Protein AF-A0A9P7CMC9-F1 (afdb_monomer)

Foldseek 3Di:
DDDDDDDDDDDDPPPPPVVVVVVPPDPPPLNVLLVVLVVLVVCCCPQVVPPPVPWDWDDLDRSKIKTKDDDDPDPPVPQPVVNVVVVVVVDDDDDDDDDDDDDDDDDDPDDPDDDDPVPDWIKMKMARQPRSDPDPQTAIEMETHDADPVQRVQLVSLVSPDPHQDAPDWAACSRVLGRVDTWGKHQADPPDPDDPVVNLLSVQQVPDDVDNNDDPDDPPPPCSVVVSVVNSRRHIYIYQDHVNRVVSRVSVVVVCVVVVVDD

pLDDT: mean 72.0, std 21.77, range [27.3, 96.56]

Secondary structure (DSSP, 8-state):
--PPPPPPP-S--SSTTHHHHHTTS---HHHHHHHHHHHHHHHHHHHS---TTT-EEEEEETTEEEEEE---S-------HHHHHHHHTT--------PPP-------SS--S---GGG---EEEEESHHHH--STT--EEEEESSS-HHHHHHHHHHHHHSS---TT-EE-S-STT-TT--EE-EE--TTSS---HHHHHHHHHHT--S-TT-PPPSS--TTHHHHHHHHHHTEEEEE--HHHHHHHHHHHHHHHHHTTS--

Structure (mmCIF, N/CA/C/O backbone):
data_AF-A0A9P7CMC9-F1
#
_entry.id   AF-A0A9P7CMC9-F1
#
loop_
_atom_site.group_PDB
_atom_site.id
_atom_site.type_symbol
_atom_site.label_atom_id
_atom_site.label_alt_id
_atom_site.label_comp_id
_atom_site.label_asym_id
_atom_site.label_entity_id
_atom_site.label_seq_id
_atom_site.pdbx_PDB_ins_code
_atom_site.Cartn_x
_atom_site.Cartn_y
_atom_site.Cartn_z
_atom_site.occupancy
_atom_site.B_iso_or_equiv
_atom_site.auth_seq_id
_atom_site.auth_comp_id
_atom_site.auth_asym_id
_atom_site.auth_atom_id
_atom_site.pdbx_PDB_model_num
ATOM 1 N N . MET A 1 1 ? 55.667 25.645 -29.659 1.00 39.81 1 MET A N 1
ATOM 2 C CA . MET A 1 1 ? 55.877 24.242 -30.074 1.00 39.81 1 MET A CA 1
ATOM 3 C C . MET A 1 1 ? 56.482 23.507 -28.899 1.00 39.81 1 MET A C 1
ATOM 5 O O . MET A 1 1 ? 57.638 23.751 -28.588 1.00 39.81 1 MET A O 1
ATOM 9 N N . ILE A 1 2 ? 55.686 22.706 -28.196 1.00 27.30 2 ILE A N 1
ATOM 10 C CA . ILE A 1 2 ? 56.162 21.865 -27.096 1.00 27.30 2 ILE A CA 1
ATOM 11 C C . ILE A 1 2 ? 55.695 20.451 -27.426 1.00 27.30 2 ILE A C 1
ATOM 13 O O . ILE A 1 2 ? 54.497 20.201 -27.538 1.00 27.30 2 ILE A O 1
ATOM 17 N N . SER A 1 3 ? 56.667 19.586 -27.693 1.00 29.45 3 SER A N 1
ATOM 18 C CA . SER A 1 3 ? 56.488 18.180 -28.038 1.00 29.45 3 SER A CA 1
ATOM 19 C C . SER A 1 3 ? 56.228 17.364 -26.775 1.00 29.45 3 SER A C 1
ATOM 21 O O . SER A 1 3 ? 56.952 17.508 -25.791 1.00 29.45 3 SER A O 1
ATOM 23 N N . PHE A 1 4 ? 55.229 16.484 -26.816 1.00 29.88 4 PHE A N 1
ATOM 24 C CA . PHE A 1 4 ? 55.003 15.484 -25.774 1.00 29.88 4 PHE A CA 1
ATOM 25 C C . PHE A 1 4 ? 55.802 14.210 -26.084 1.00 29.88 4 PHE A C 1
ATOM 27 O O . PHE A 1 4 ? 55.819 13.780 -27.241 1.00 29.88 4 PHE A O 1
ATOM 34 N N . PRO A 1 5 ? 56.465 13.592 -25.091 1.00 33.19 5 PRO A N 1
ATOM 35 C CA . PRO A 1 5 ? 57.132 12.316 -25.281 1.00 33.19 5 PRO A CA 1
ATOM 36 C C . PRO A 1 5 ? 56.107 11.176 -25.265 1.00 33.19 5 PRO A C 1
ATOM 38 O O . PRO A 1 5 ? 55.196 11.146 -24.440 1.00 33.19 5 PRO A O 1
ATOM 41 N N . ILE A 1 6 ? 56.291 10.223 -26.176 1.00 43.75 6 ILE A N 1
ATOM 42 C CA . ILE A 1 6 ? 55.594 8.935 -26.194 1.00 43.75 6 ILE A CA 1
ATOM 43 C C . ILE A 1 6 ? 56.225 8.045 -25.110 1.00 43.75 6 ILE A C 1
ATOM 45 O O . ILE A 1 6 ? 57.437 7.816 -25.178 1.00 43.75 6 ILE A O 1
ATOM 49 N N . PRO A 1 7 ? 55.466 7.491 -24.147 1.00 34.53 7 PRO A N 1
ATOM 50 C CA . PRO A 1 7 ? 55.958 6.401 -23.324 1.00 34.53 7 PRO A CA 1
ATOM 51 C C . PRO A 1 7 ? 55.793 5.082 -24.082 1.00 34.53 7 PRO A C 1
ATOM 53 O O . PRO A 1 7 ? 54.697 4.698 -24.491 1.00 34.53 7 PRO A O 1
ATOM 56 N N . ASN A 1 8 ? 56.922 4.404 -24.268 1.00 35.25 8 ASN A N 1
ATOM 57 C CA . ASN A 1 8 ? 56.995 3.040 -24.763 1.00 35.25 8 ASN A CA 1
ATOM 58 C C . ASN A 1 8 ? 56.332 2.054 -23.793 1.00 35.25 8 ASN A C 1
ATOM 60 O O . ASN A 1 8 ? 56.380 2.188 -22.574 1.00 35.25 8 ASN A O 1
ATOM 64 N N . ASN A 1 9 ? 55.753 1.037 -24.410 1.00 45.75 9 ASN A N 1
ATOM 65 C CA . ASN A 1 9 ? 54.925 -0.018 -23.857 1.00 45.75 9 ASN A CA 1
ATOM 66 C C . ASN A 1 9 ? 55.712 -0.976 -22.934 1.00 45.75 9 ASN A C 1
ATOM 68 O O . ASN A 1 9 ? 56.624 -1.655 -23.405 1.00 45.75 9 ASN A O 1
ATOM 72 N N . THR A 1 10 ? 55.319 -1.111 -21.661 1.00 38.69 10 THR A N 1
ATOM 73 C CA . THR A 1 10 ? 55.695 -2.253 -20.803 1.00 38.69 10 THR A CA 1
ATOM 74 C C . THR A 1 10 ? 54.548 -2.667 -19.866 1.00 38.69 10 THR A C 1
ATOM 76 O O . THR A 1 10 ? 54.459 -2.252 -18.716 1.00 38.69 10 THR A O 1
ATOM 79 N N . ASN A 1 11 ? 53.672 -3.544 -20.371 1.00 43.69 11 ASN A N 1
ATOM 80 C CA . ASN A 1 11 ? 53.109 -4.717 -19.673 1.00 43.69 11 ASN A CA 1
ATOM 81 C C . ASN A 1 11 ? 52.672 -4.596 -18.189 1.00 43.69 11 ASN A C 1
ATOM 83 O O . ASN A 1 11 ? 52.801 -5.565 -17.441 1.00 43.69 11 ASN A O 1
ATOM 87 N N . THR A 1 12 ? 52.088 -3.472 -17.761 1.00 42.09 12 THR A N 1
ATOM 88 C CA . THR A 1 12 ? 51.653 -3.302 -16.357 1.00 42.09 12 THR A CA 1
ATOM 89 C C . THR A 1 12 ? 50.274 -2.646 -16.205 1.00 42.09 12 THR A C 1
ATOM 91 O O . THR A 1 12 ? 50.002 -2.014 -15.199 1.00 42.09 12 THR A O 1
ATOM 94 N N . GLU A 1 13 ? 49.364 -2.825 -17.168 1.00 41.28 13 GLU A N 1
ATOM 95 C CA . GLU A 1 13 ? 47.978 -2.307 -17.084 1.00 41.28 13 GLU A CA 1
ATOM 96 C C . GLU A 1 13 ? 46.936 -3.341 -17.546 1.00 41.28 13 GLU A C 1
ATOM 98 O O . GLU A 1 13 ? 45.965 -3.051 -18.237 1.00 41.28 13 GLU A O 1
ATOM 103 N N . ARG A 1 14 ? 47.133 -4.609 -17.173 1.00 41.94 14 ARG A N 1
ATOM 104 C CA . ARG A 1 14 ? 46.126 -5.673 -17.365 1.00 41.94 14 ARG A CA 1
ATOM 105 C C . ARG A 1 14 ? 45.667 -6.312 -16.055 1.00 41.94 14 ARG A C 1
ATOM 107 O O . ARG A 1 14 ? 45.244 -7.463 -16.047 1.00 41.94 14 ARG A O 1
ATOM 114 N N . LYS A 1 15 ? 45.760 -5.575 -14.944 1.00 45.78 15 LYS A N 1
ATOM 115 C CA . LYS A 1 15 ? 45.256 -6.020 -13.633 1.00 45.78 15 LYS A CA 1
ATOM 116 C C . LYS A 1 15 ? 44.085 -5.211 -13.069 1.00 45.78 15 LYS A C 1
ATOM 118 O O . LYS A 1 15 ? 43.466 -5.692 -12.132 1.00 45.78 15 LYS A O 1
ATOM 123 N N . ASP A 1 16 ? 43.685 -4.111 -13.706 1.00 48.53 16 ASP A N 1
ATOM 124 C CA . ASP A 1 16 ? 42.665 -3.202 -13.153 1.00 48.53 16 ASP A CA 1
ATOM 125 C C . ASP A 1 16 ? 41.415 -3.017 -14.025 1.00 48.53 16 ASP A C 1
ATOM 127 O O . ASP A 1 16 ? 40.742 -1.998 -13.976 1.00 48.53 16 ASP A O 1
ATOM 131 N N . LEU A 1 17 ? 41.039 -4.028 -14.808 1.00 40.56 17 LEU A N 1
ATOM 132 C CA . LEU A 1 17 ? 39.679 -4.108 -15.370 1.00 40.56 17 LEU A CA 1
ATOM 133 C C . LEU A 1 17 ? 38.935 -5.344 -14.871 1.00 40.56 17 LEU A C 1
ATOM 135 O O . LEU A 1 17 ? 37.733 -5.278 -14.643 1.00 40.56 17 LEU A O 1
ATOM 139 N N . SER A 1 18 ? 39.644 -6.437 -14.571 1.00 39.34 18 SER A N 1
ATOM 140 C CA . SER A 1 18 ? 39.050 -7.599 -13.905 1.00 39.34 18 SER A CA 1
ATOM 141 C C . SER A 1 18 ? 38.703 -7.327 -12.441 1.00 39.34 18 SER A C 1
ATOM 143 O O . SER A 1 18 ? 37.728 -7.881 -11.959 1.00 39.34 18 SER A O 1
ATOM 145 N N . GLN A 1 19 ? 39.446 -6.473 -11.723 1.00 39.91 19 GLN A N 1
ATOM 146 C CA . GLN A 1 19 ? 39.103 -6.115 -10.336 1.00 39.91 19 GLN A CA 1
ATOM 147 C C . GLN A 1 19 ? 37.865 -5.208 -10.244 1.00 39.91 19 GLN A C 1
ATOM 149 O O . GLN A 1 19 ? 37.055 -5.399 -9.341 1.00 39.91 19 GLN A O 1
ATOM 154 N N . TYR A 1 20 ? 37.645 -4.322 -11.221 1.00 41.28 20 TYR A N 1
ATOM 155 C CA . TYR A 1 20 ? 36.424 -3.508 -11.297 1.00 41.28 20 TYR A CA 1
ATOM 156 C C . TYR A 1 20 ? 35.226 -4.279 -11.873 1.00 41.28 20 TYR A C 1
ATOM 158 O O . TYR A 1 20 ? 34.103 -4.077 -11.421 1.00 41.28 20 TYR A O 1
ATOM 166 N N . LEU A 1 21 ? 35.448 -5.231 -12.790 1.00 40.66 21 LEU A N 1
ATOM 167 C CA . LEU A 1 21 ? 34.408 -6.174 -13.230 1.00 40.66 21 LEU A CA 1
ATOM 168 C C . LEU A 1 21 ? 34.031 -7.192 -12.137 1.00 40.66 21 LEU A C 1
ATOM 170 O O . LEU A 1 21 ? 32.883 -7.627 -12.080 1.00 40.66 21 LEU A O 1
ATOM 174 N N . ASN A 1 22 ? 34.952 -7.524 -11.227 1.00 36.44 22 ASN A N 1
ATOM 175 C CA . ASN A 1 22 ? 34.691 -8.442 -10.112 1.00 36.44 22 ASN A CA 1
ATOM 176 C C . ASN A 1 22 ? 34.018 -7.778 -8.900 1.00 36.44 22 ASN A C 1
ATOM 178 O O . ASN A 1 22 ? 33.461 -8.491 -8.069 1.00 36.44 22 ASN A O 1
ATOM 182 N N . ALA A 1 23 ? 33.995 -6.444 -8.805 1.00 42.31 23 ALA A N 1
ATOM 183 C CA . ALA A 1 23 ? 33.223 -5.738 -7.775 1.00 42.31 23 ALA A CA 1
ATOM 184 C C . ALA A 1 23 ? 31.700 -5.788 -8.027 1.00 42.31 23 ALA A C 1
ATOM 186 O O . ALA A 1 23 ? 30.914 -5.480 -7.135 1.00 42.31 23 ALA A O 1
ATOM 187 N N . CYS A 1 24 ? 31.281 -6.209 -9.225 1.00 47.09 24 CYS A N 1
ATOM 188 C CA . CYS A 1 24 ? 29.880 -6.269 -9.645 1.00 47.09 24 CYS A CA 1
ATOM 189 C C . CYS A 1 24 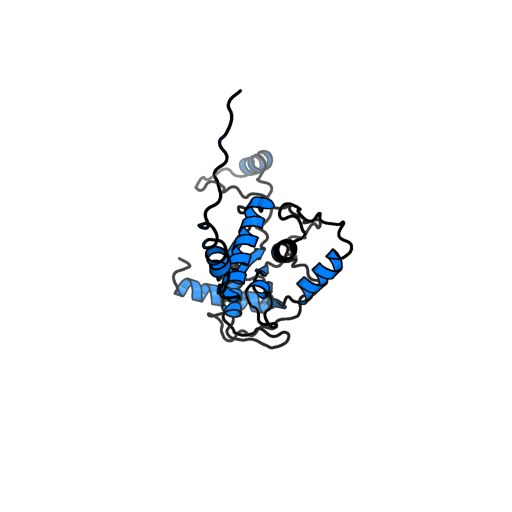? 29.270 -7.687 -9.571 1.00 47.09 24 CYS A C 1
ATOM 191 O O . CYS A 1 24 ? 28.123 -7.886 -9.956 1.00 47.09 24 CYS A O 1
ATOM 193 N N . MET A 1 25 ? 30.023 -8.694 -9.109 1.00 47.38 25 MET A N 1
ATOM 194 C CA . MET A 1 25 ? 29.686 -10.107 -9.352 1.00 47.38 25 MET A CA 1
ATOM 195 C C . MET A 1 25 ? 28.976 -10.856 -8.212 1.00 47.38 25 MET A C 1
ATOM 197 O O . MET A 1 25 ? 28.669 -12.022 -8.417 1.00 47.38 25 MET A O 1
ATOM 201 N N . PHE A 1 26 ? 28.649 -10.236 -7.068 1.00 46.47 26 PHE A N 1
ATOM 202 C CA . PHE A 1 26 ? 27.771 -10.846 -6.042 1.00 46.47 26 PHE A CA 1
ATOM 203 C C . PHE A 1 26 ? 27.017 -9.813 -5.181 1.00 46.47 26 PHE A C 1
ATOM 205 O O . PHE A 1 26 ? 26.849 -10.015 -3.979 1.00 46.47 26 PHE A O 1
ATOM 212 N N . ALA A 1 27 ? 26.558 -8.691 -5.749 1.00 63.03 27 ALA A N 1
ATOM 213 C CA . ALA A 1 27 ? 25.492 -7.955 -5.067 1.00 63.03 27 ALA A CA 1
ATOM 214 C C . ALA A 1 27 ? 24.262 -8.871 -5.076 1.00 63.03 27 ALA A C 1
ATOM 216 O O . ALA A 1 27 ? 23.824 -9.273 -6.156 1.00 63.03 27 ALA A O 1
ATOM 217 N N . ASP A 1 28 ? 23.764 -9.262 -3.899 1.00 81.44 28 ASP A N 1
ATOM 218 C CA . ASP A 1 28 ? 22.511 -10.008 -3.781 1.00 81.44 28 ASP A CA 1
ATOM 219 C C . ASP A 1 28 ? 21.471 -9.330 -4.697 1.00 81.44 28 ASP A C 1
ATOM 221 O O . ASP A 1 28 ? 21.271 -8.112 -4.587 1.00 81.44 28 ASP A O 1
ATOM 225 N N . PRO A 1 29 ? 20.846 -10.052 -5.651 1.00 82.62 29 PRO A N 1
ATOM 226 C CA . PRO A 1 29 ? 19.825 -9.479 -6.519 1.00 82.62 29 PRO A CA 1
ATOM 227 C C . PRO A 1 29 ? 18.731 -8.740 -5.739 1.00 82.62 29 PRO A C 1
ATOM 229 O O . PRO A 1 29 ? 18.167 -7.771 -6.252 1.00 82.62 29 PRO A O 1
ATOM 232 N N . LEU A 1 30 ? 18.458 -9.164 -4.500 1.00 85.50 30 LEU A N 1
ATOM 233 C CA . LEU A 1 30 ? 17.592 -8.449 -3.570 1.00 85.50 30 LEU A CA 1
ATOM 234 C C . LEU A 1 30 ? 18.184 -7.089 -3.197 1.00 85.50 30 LEU A C 1
ATOM 236 O O . LEU A 1 30 ? 17.537 -6.069 -3.415 1.00 85.50 30 LEU A O 1
ATOM 240 N N . ASP A 1 31 ? 19.422 -7.035 -2.711 1.00 86.25 31 ASP A N 1
ATOM 241 C CA . ASP A 1 31 ? 20.083 -5.781 -2.337 1.00 86.25 31 ASP A CA 1
ATOM 242 C C . ASP A 1 31 ? 20.156 -4.776 -3.484 1.00 86.25 31 ASP A C 1
ATOM 244 O O . ASP A 1 31 ? 19.902 -3.584 -3.272 1.00 86.25 31 ASP A O 1
ATOM 248 N N . TYR A 1 32 ? 20.438 -5.254 -4.699 1.00 87.44 32 TYR A N 1
ATOM 249 C CA . TYR A 1 32 ? 20.410 -4.423 -5.898 1.00 87.44 32 TYR A CA 1
ATOM 250 C C . TYR A 1 32 ? 19.017 -3.827 -6.132 1.00 87.44 32 TYR A C 1
ATOM 252 O O . TYR A 1 32 ? 18.892 -2.615 -6.305 1.00 87.44 32 TYR A O 1
ATOM 260 N N . ARG A 1 33 ? 17.957 -4.647 -6.098 1.00 87.94 33 ARG A N 1
ATOM 261 C CA . ARG A 1 33 ? 16.568 -4.191 -6.290 1.00 87.94 33 ARG A CA 1
ATOM 262 C C . ARG A 1 33 ? 16.148 -3.180 -5.227 1.00 87.94 33 ARG A C 1
ATOM 264 O O . ARG A 1 33 ? 15.576 -2.142 -5.558 1.00 87.94 33 ARG A O 1
ATOM 271 N N . LEU A 1 34 ? 16.484 -3.455 -3.968 1.00 89.56 34 LEU A N 1
ATOM 272 C CA . LEU A 1 34 ? 16.217 -2.574 -2.834 1.00 89.56 34 LEU A CA 1
ATOM 273 C C . LEU A 1 34 ? 16.925 -1.222 -3.010 1.00 89.56 34 LEU A C 1
ATOM 275 O O . LEU A 1 34 ? 16.302 -0.176 -2.869 1.00 89.56 34 LEU A O 1
ATOM 279 N N . GLN A 1 35 ? 18.216 -1.217 -3.357 1.00 88.62 35 GLN A N 1
ATOM 280 C CA . GLN A 1 35 ? 18.980 0.018 -3.570 1.00 88.62 35 GLN A CA 1
ATOM 281 C C . GLN A 1 35 ? 18.524 0.787 -4.816 1.00 88.62 35 GLN A C 1
ATOM 283 O O . GLN A 1 35 ? 18.431 2.014 -4.788 1.00 88.62 35 GLN A O 1
ATOM 288 N N . ARG A 1 36 ? 18.212 0.080 -5.904 1.00 88.00 36 ARG A N 1
ATOM 289 C CA . ARG A 1 36 ? 17.663 0.673 -7.127 1.00 88.00 36 ARG A CA 1
ATOM 290 C C . ARG A 1 36 ? 16.355 1.400 -6.837 1.00 88.00 36 ARG A C 1
ATOM 292 O O . ARG A 1 36 ? 16.171 2.513 -7.316 1.00 88.00 36 ARG A O 1
ATOM 299 N N . SER A 1 37 ? 15.485 0.805 -6.028 1.00 90.06 37 SER A N 1
ATOM 300 C CA . SER A 1 37 ? 14.221 1.422 -5.635 1.00 90.06 37 SER A CA 1
ATOM 301 C C . SER A 1 37 ? 14.402 2.725 -4.845 1.00 90.06 37 SER A C 1
ATOM 303 O O . SER A 1 37 ? 13.761 3.728 -5.156 1.00 90.06 37 SER A O 1
ATOM 305 N N . GLU A 1 38 ? 15.342 2.761 -3.896 1.00 90.56 38 GLU A N 1
ATOM 306 C CA . GLU A 1 38 ? 15.701 3.993 -3.171 1.00 90.56 38 GLU A CA 1
ATOM 307 C C . GLU A 1 38 ? 16.210 5.085 -4.125 1.00 90.56 38 GLU A C 1
ATOM 309 O O . GLU A 1 38 ? 15.793 6.242 -4.052 1.00 90.56 38 GLU A O 1
ATOM 314 N N . ASN A 1 39 ? 17.068 4.713 -5.079 1.00 87.88 39 ASN A N 1
ATOM 315 C CA . ASN A 1 39 ? 17.581 5.646 -6.081 1.00 87.88 39 ASN A CA 1
ATOM 316 C C . ASN A 1 39 ? 16.472 6.185 -6.999 1.00 87.88 39 ASN A C 1
ATOM 318 O O . ASN A 1 39 ? 16.521 7.350 -7.395 1.00 87.88 39 ASN A O 1
ATOM 322 N N . LEU A 1 40 ? 15.466 5.369 -7.331 1.00 87.38 40 LEU A N 1
ATOM 323 C CA . LEU A 1 40 ? 14.307 5.810 -8.110 1.00 87.38 40 LEU A CA 1
ATOM 324 C C . LEU A 1 40 ? 13.498 6.866 -7.357 1.00 87.38 40 LEU A C 1
ATOM 326 O O . LEU A 1 40 ? 13.181 7.899 -7.945 1.00 87.38 40 LEU A O 1
ATOM 330 N N . LEU A 1 41 ? 13.243 6.672 -6.060 1.00 87.69 41 LEU A N 1
ATOM 331 C CA . LEU A 1 41 ? 12.570 7.686 -5.248 1.00 87.69 41 LEU A CA 1
ATOM 332 C C . LEU A 1 41 ? 13.369 8.998 -5.209 1.00 87.69 41 LEU A C 1
ATOM 334 O O . LEU A 1 41 ? 12.803 10.072 -5.408 1.00 87.69 41 LEU A O 1
ATOM 338 N N . MET A 1 42 ? 14.690 8.925 -5.026 1.00 84.88 42 MET A N 1
ATOM 339 C CA . MET A 1 42 ? 15.546 10.116 -5.057 1.00 84.88 42 MET A CA 1
ATOM 340 C C . MET A 1 42 ? 15.477 10.843 -6.404 1.00 84.88 42 MET A C 1
ATOM 342 O O . MET A 1 42 ? 15.396 12.069 -6.438 1.00 84.88 42 MET A O 1
ATOM 346 N N . ARG A 1 43 ? 15.439 10.109 -7.524 1.00 82.25 43 ARG A N 1
ATOM 347 C CA . ARG A 1 43 ? 15.227 10.698 -8.857 1.00 82.25 43 ARG A CA 1
ATOM 348 C C . ARG A 1 43 ? 13.850 11.341 -8.980 1.00 82.25 43 ARG A C 1
ATOM 350 O O . ARG A 1 43 ? 13.752 12.423 -9.547 1.00 82.25 43 ARG A O 1
ATOM 357 N N . MET A 1 44 ? 12.796 10.733 -8.440 1.00 81.94 44 MET A N 1
ATOM 358 C CA . MET A 1 44 ? 11.467 11.353 -8.420 1.00 81.94 44 MET A CA 1
ATOM 359 C C . MET A 1 44 ? 11.506 12.693 -7.669 1.00 81.94 44 MET A C 1
ATOM 361 O O . MET A 1 44 ? 11.073 13.710 -8.206 1.00 81.94 44 MET A O 1
ATOM 365 N N . ILE A 1 45 ? 12.108 12.727 -6.479 1.00 81.38 45 ILE A N 1
ATOM 366 C CA . ILE A 1 45 ? 12.224 13.946 -5.666 1.00 81.38 45 ILE A CA 1
ATOM 367 C C . ILE A 1 45 ? 13.048 15.020 -6.393 1.00 81.38 45 ILE A C 1
ATOM 369 O O . ILE A 1 45 ? 12.582 16.143 -6.582 1.00 81.38 45 ILE A O 1
ATOM 373 N N . CYS A 1 46 ? 14.252 14.680 -6.857 1.00 77.88 46 CYS A N 1
ATOM 374 C CA . CYS A 1 46 ? 15.187 15.657 -7.414 1.00 77.88 46 CYS A CA 1
ATOM 375 C C . CYS A 1 46 ? 14.875 16.063 -8.864 1.00 77.88 46 CYS A C 1
ATOM 377 O O . CYS A 1 46 ? 15.065 17.222 -9.225 1.00 77.88 46 CYS A O 1
ATOM 379 N N . CYS A 1 47 ? 14.418 15.135 -9.710 1.00 69.69 47 CYS A N 1
ATOM 380 C CA . CYS A 1 47 ? 14.261 15.366 -11.151 1.00 69.69 47 CYS A CA 1
ATOM 381 C C . CYS A 1 47 ? 12.829 15.741 -11.548 1.00 69.69 47 CYS A C 1
ATOM 383 O O . CYS A 1 47 ? 12.652 16.517 -12.485 1.00 69.69 47 CYS A O 1
ATOM 385 N N . LYS A 1 48 ? 11.804 15.231 -10.850 1.00 67.12 48 LYS A N 1
ATOM 386 C CA . LYS A 1 48 ? 10.398 15.606 -11.096 1.00 67.12 48 LYS A CA 1
ATOM 387 C C . LYS A 1 48 ? 9.913 16.743 -10.200 1.00 67.12 48 LYS A C 1
ATOM 389 O O . LYS A 1 48 ? 8.763 17.145 -10.337 1.00 67.12 48 LYS A O 1
ATOM 394 N N . LYS A 1 49 ? 10.786 17.279 -9.332 1.00 65.81 49 LYS A N 1
ATOM 395 C CA . LYS A 1 49 ? 10.445 18.313 -8.343 1.00 65.81 49 LYS A CA 1
ATOM 396 C C . LYS A 1 49 ? 9.174 17.931 -7.584 1.00 65.81 49 LYS A C 1
ATOM 398 O O . LYS A 1 49 ? 8.272 18.755 -7.448 1.00 65.81 49 LYS A O 1
ATOM 403 N N . LEU A 1 50 ? 9.084 16.665 -7.157 1.00 69.44 50 LEU A N 1
ATOM 404 C CA . LEU A 1 50 ? 7.989 16.260 -6.286 1.00 69.44 50 LEU A CA 1
ATOM 405 C C . LEU A 1 50 ? 7.995 17.192 -5.085 1.00 69.44 50 LEU A C 1
ATOM 407 O O . LEU A 1 50 ? 9.021 17.333 -4.415 1.00 69.44 50 LEU A O 1
ATOM 411 N N . ASP A 1 51 ? 6.867 17.849 -4.849 1.00 67.69 51 ASP A N 1
ATOM 412 C CA . ASP A 1 51 ? 6.772 18.767 -3.735 1.00 67.69 51 ASP A CA 1
ATOM 413 C C . ASP A 1 51 ? 6.637 17.970 -2.436 1.00 67.69 51 ASP A C 1
ATOM 415 O O . ASP A 1 51 ? 5.554 17.552 -2.023 1.00 67.69 51 ASP A O 1
ATOM 419 N N . THR A 1 52 ? 7.774 17.745 -1.785 1.00 65.06 52 THR A N 1
ATOM 420 C CA . THR A 1 52 ? 7.854 17.019 -0.519 1.00 65.06 52 THR A CA 1
ATOM 421 C C . THR A 1 52 ? 7.165 17.752 0.629 1.00 65.06 52 THR A C 1
ATOM 423 O O . THR A 1 52 ? 6.955 17.142 1.669 1.00 65.06 52 THR A O 1
ATOM 426 N N . SER A 1 53 ? 6.816 19.037 0.475 1.00 62.56 53 SER A N 1
ATOM 427 C CA . SER A 1 53 ? 6.023 19.758 1.479 1.00 62.56 53 SER A CA 1
ATOM 428 C C . SER A 1 53 ? 4.546 19.352 1.470 1.00 62.56 53 SER A C 1
ATOM 430 O O . SER A 1 53 ? 3.862 19.517 2.475 1.00 62.56 53 SER A O 1
ATOM 432 N N . GLN A 1 54 ? 4.072 18.779 0.359 1.00 65.75 54 GLN A N 1
ATOM 433 C CA . GLN A 1 54 ? 2.662 18.430 0.133 1.00 65.75 54 GLN A CA 1
ATOM 434 C C . GLN A 1 54 ? 2.422 16.922 0.142 1.00 65.75 54 GLN A C 1
ATOM 436 O O . GLN A 1 54 ? 1.284 16.461 0.171 1.00 65.75 54 GLN A O 1
ATOM 441 N N . MET A 1 55 ? 3.497 16.141 0.064 1.00 73.31 55 MET A N 1
ATOM 442 C CA . MET A 1 55 ? 3.430 14.694 -0.028 1.00 73.31 55 MET A CA 1
ATOM 443 C C . MET A 1 55 ? 3.745 14.062 1.310 1.00 73.31 55 MET A C 1
ATOM 445 O O . MET A 1 55 ? 4.836 14.228 1.851 1.00 73.31 55 MET A O 1
ATOM 449 N N . SER A 1 56 ? 2.824 13.235 1.787 1.00 84.88 56 SER A N 1
ATOM 450 C CA . SER A 1 56 ? 3.141 12.332 2.874 1.00 84.88 56 SER A CA 1
ATOM 451 C C . SER A 1 56 ? 3.668 11.024 2.340 1.00 84.88 56 SER A C 1
ATOM 453 O O . SER A 1 56 ? 2.972 10.258 1.665 1.00 84.88 56 SER A O 1
ATOM 455 N N . LEU A 1 57 ? 4.943 10.808 2.628 1.00 86.81 57 LEU A N 1
ATOM 456 C CA . LEU A 1 57 ? 5.671 9.631 2.231 1.00 86.81 57 LEU A CA 1
ATOM 457 C C . LEU A 1 57 ? 6.321 9.004 3.457 1.00 86.81 57 LEU A C 1
ATOM 459 O O . LEU A 1 57 ? 7.076 9.652 4.179 1.00 86.81 57 LEU A O 1
ATOM 463 N N . MET A 1 58 ? 6.066 7.718 3.659 1.00 88.69 58 MET A N 1
ATOM 464 C CA . MET A 1 58 ? 6.702 6.931 4.703 1.00 88.69 58 MET A CA 1
ATOM 465 C C . MET A 1 58 ? 7.432 5.747 4.089 1.00 88.69 58 MET A C 1
ATOM 467 O O . MET A 1 58 ? 6.916 5.063 3.212 1.00 88.69 58 MET A O 1
ATOM 471 N N . ARG A 1 59 ? 8.631 5.458 4.582 1.00 90.94 59 ARG A N 1
ATOM 472 C CA . ARG A 1 59 ? 9.371 4.253 4.214 1.00 90.94 59 ARG A CA 1
ATOM 473 C C . ARG A 1 59 ? 8.994 3.102 5.152 1.00 90.94 59 ARG A C 1
ATOM 475 O O . ARG A 1 59 ? 9.211 3.213 6.355 1.00 90.94 59 ARG A O 1
ATOM 482 N N . LEU A 1 60 ? 8.457 2.000 4.616 1.00 87.00 60 LEU A N 1
ATOM 483 C CA . LEU A 1 60 ? 8.156 0.783 5.392 1.00 87.00 60 LEU A CA 1
ATOM 484 C C . LEU A 1 60 ? 9.379 -0.124 5.530 1.00 87.00 60 LEU A C 1
ATOM 486 O O . LEU A 1 60 ? 9.630 -0.692 6.590 1.00 87.00 60 LEU A O 1
ATOM 490 N N . SER A 1 61 ? 10.129 -0.276 4.440 1.00 89.19 61 SER A N 1
ATOM 491 C CA . SER A 1 61 ? 11.387 -1.017 4.387 1.00 89.19 61 SER A CA 1
ATOM 492 C C . SER A 1 61 ? 12.275 -0.439 3.281 1.00 89.19 61 SER A C 1
ATOM 494 O O . SER A 1 61 ? 11.938 0.577 2.673 1.00 89.19 61 SER A O 1
ATOM 496 N N . LYS A 1 62 ? 13.460 -1.008 3.042 1.00 88.56 62 LYS A N 1
ATOM 497 C CA . LYS A 1 62 ? 14.328 -0.536 1.951 1.00 88.56 62 LYS A CA 1
ATOM 498 C C . LYS A 1 62 ? 13.606 -0.720 0.609 1.00 88.56 62 LYS A C 1
ATOM 500 O O . LYS A 1 62 ? 13.196 -1.824 0.294 1.00 88.56 62 LYS A O 1
ATOM 505 N N . GLY A 1 63 ? 13.415 0.360 -0.141 1.00 87.62 63 GLY A N 1
ATOM 506 C CA . GLY A 1 63 ? 12.737 0.359 -1.437 1.00 87.62 63 GLY A CA 1
ATOM 507 C C . GLY A 1 63 ? 11.218 0.125 -1.404 1.00 87.62 63 GLY A C 1
ATOM 508 O O . GLY A 1 63 ? 10.610 -0.089 -2.449 1.00 87.62 63 GLY A O 1
ATOM 509 N N . VAL A 1 64 ? 10.584 0.141 -0.228 1.00 91.00 64 VAL A N 1
ATOM 510 C CA . VAL A 1 64 ? 9.122 0.039 -0.118 1.00 91.00 64 VAL A CA 1
ATOM 511 C C . VAL A 1 64 ? 8.591 1.226 0.652 1.00 91.00 64 VAL A C 1
ATOM 513 O O . VAL A 1 64 ? 8.943 1.452 1.816 1.00 91.00 64 VAL A O 1
ATOM 516 N N . PHE A 1 65 ? 7.698 1.958 0.003 1.00 93.06 65 PHE A N 1
ATOM 517 C CA . PHE A 1 65 ? 7.189 3.226 0.490 1.00 93.06 65 PHE A CA 1
ATOM 518 C C . PHE A 1 65 ? 5.667 3.199 0.564 1.00 93.06 65 PHE A C 1
ATOM 520 O O . PHE A 1 65 ? 5.015 2.446 -0.153 1.00 93.06 65 PHE A O 1
ATOM 527 N N . VAL A 1 66 ? 5.111 4.029 1.436 1.00 92.06 66 VAL A N 1
ATOM 528 C CA . VAL A 1 66 ? 3.685 4.304 1.573 1.00 92.06 66 VAL A CA 1
ATOM 529 C C . VAL A 1 66 ? 3.467 5.764 1.250 1.00 92.06 66 VAL A C 1
ATOM 531 O O . VAL A 1 66 ? 4.105 6.630 1.849 1.00 92.06 66 VAL A O 1
ATOM 534 N N . HIS A 1 67 ? 2.544 6.023 0.337 1.00 91.56 67 HIS A N 1
ATOM 535 C CA . HIS A 1 67 ? 2.005 7.348 0.111 1.00 91.56 67 HIS A CA 1
ATOM 536 C C . HIS A 1 67 ? 0.614 7.441 0.719 1.00 91.56 67 HIS A C 1
ATOM 538 O O . HIS A 1 67 ? -0.209 6.538 0.553 1.00 91.56 67 HIS A O 1
ATOM 544 N N . GLN A 1 68 ? 0.365 8.531 1.427 1.00 89.50 68 GLN A N 1
ATOM 545 C CA . GLN A 1 68 ? -0.908 8.792 2.076 1.00 89.50 68 GLN A CA 1
ATOM 546 C C . GLN A 1 68 ? -1.590 9.931 1.319 1.00 89.50 68 GLN A C 1
ATOM 548 O O . GLN A 1 68 ? -1.029 11.018 1.191 1.00 89.50 68 GLN A O 1
ATOM 553 N N . VAL A 1 69 ? -2.792 9.665 0.814 1.00 87.44 69 VAL A N 1
ATOM 554 C CA . VAL A 1 69 ? -3.625 10.640 0.115 1.00 87.44 69 VAL A CA 1
ATOM 555 C C . VAL A 1 69 ? -4.788 10.995 1.024 1.00 87.44 69 VAL A C 1
ATOM 557 O O . VAL A 1 69 ? -5.722 10.215 1.234 1.00 87.44 69 VAL A O 1
ATOM 560 N N . TRP A 1 70 ? -4.726 12.200 1.568 1.00 77.81 70 TRP A N 1
ATOM 561 C CA . TRP A 1 70 ? -5.831 12.818 2.277 1.00 77.81 70 TRP A CA 1
ATOM 562 C C . TRP A 1 70 ? -6.125 14.170 1.652 1.00 77.81 70 TRP A C 1
ATOM 564 O O . TRP A 1 70 ? -5.236 14.854 1.150 1.00 77.81 70 TRP A O 1
ATOM 574 N N . GLU A 1 71 ? -7.384 14.565 1.717 1.00 65.94 71 GLU A N 1
ATOM 575 C CA . GLU A 1 71 ? -7.760 15.940 1.463 1.00 65.94 71 GLU A CA 1
ATOM 576 C C . GLU A 1 71 ? -7.628 16.685 2.795 1.00 65.94 71 GLU A C 1
ATOM 578 O O . GLU A 1 71 ? -8.249 16.306 3.791 1.00 65.94 71 GLU A O 1
ATOM 583 N N . SER A 1 72 ? -6.753 17.693 2.865 1.00 49.38 72 SER A N 1
ATOM 584 C CA . SER A 1 72 ? -6.764 18.620 3.998 1.00 49.38 72 SER A CA 1
ATOM 585 C C . SER A 1 72 ? -8.126 19.307 4.002 1.00 49.38 72 SER A C 1
ATOM 587 O O . SER A 1 72 ? -8.537 19.829 2.965 1.00 49.38 72 SER A O 1
ATOM 589 N N . SER A 1 73 ? -8.825 19.300 5.135 1.00 38.56 73 SER A N 1
ATOM 590 C CA . SER A 1 73 ? -10.130 19.945 5.300 1.00 38.56 73 SER A CA 1
ATOM 591 C C . SER A 1 73 ? -10.145 21.351 4.683 1.00 38.56 73 SER A C 1
ATOM 593 O O . SER A 1 73 ? -9.477 22.232 5.208 1.00 38.56 73 SER A O 1
ATOM 595 N N . SER A 1 74 ? -10.882 21.496 3.574 1.00 39.19 74 SER A N 1
ATOM 596 C CA . SER A 1 74 ? -11.333 22.696 2.843 1.00 39.19 74 SER A CA 1
ATOM 597 C C . SER A 1 74 ? -10.439 23.956 2.771 1.00 39.19 74 SER A C 1
ATOM 599 O O . SER A 1 74 ? -9.959 24.458 3.785 1.00 39.19 74 SER A O 1
ATOM 601 N N . PRO A 1 75 ? -10.434 24.654 1.616 1.00 39.97 75 PRO A N 1
ATOM 602 C CA . PRO A 1 75 ? -10.411 26.112 1.591 1.00 39.97 75 PRO A CA 1
ATOM 603 C C . PRO A 1 75 ? -11.602 26.643 2.389 1.00 39.97 75 PRO A C 1
ATOM 605 O O . PRO A 1 75 ? -12.678 26.879 1.844 1.00 39.97 75 PRO A O 1
ATOM 608 N N . HIS A 1 76 ? -11.437 26.905 3.678 1.00 34.91 76 HIS A N 1
ATOM 609 C CA . HIS A 1 76 ? -12.057 28.131 4.137 1.00 34.91 76 HIS A CA 1
ATOM 610 C C . HIS A 1 76 ? -11.236 29.229 3.486 1.00 34.91 76 HIS A C 1
ATOM 612 O O . HIS A 1 76 ? -10.065 29.405 3.810 1.00 34.91 76 HIS A O 1
ATOM 618 N N . SER A 1 77 ? -11.825 29.911 2.498 1.00 43.5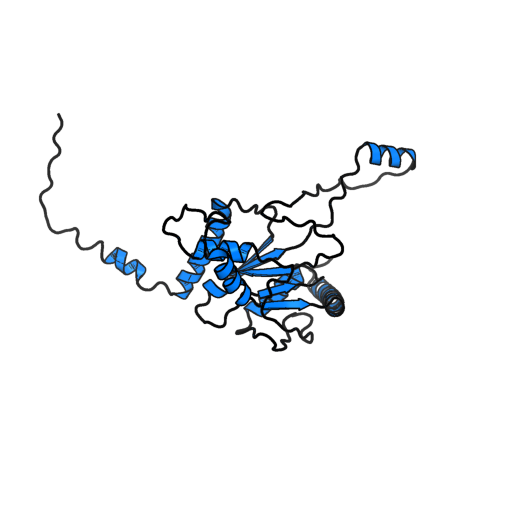3 77 SER A N 1
ATOM 619 C CA . SER A 1 77 ? -11.356 31.238 2.129 1.00 43.53 77 SER A CA 1
ATOM 620 C C . SER A 1 77 ? -11.152 31.972 3.442 1.00 43.53 77 SER A C 1
ATOM 622 O O . SER A 1 77 ? -12.132 32.154 4.175 1.00 43.53 77 SER A O 1
ATOM 624 N N . SER A 1 78 ? -9.895 32.286 3.768 1.00 42.31 78 SER A N 1
ATOM 625 C CA . SER A 1 78 ? -9.558 33.051 4.960 1.00 42.31 78 SER A CA 1
ATOM 626 C C . SER A 1 78 ? -10.557 34.194 5.039 1.00 42.31 78 SER A C 1
ATOM 628 O O . SER A 1 78 ? -10.797 34.825 4.000 1.00 42.31 78 SER A O 1
ATOM 630 N N . PRO A 1 79 ? -11.217 34.413 6.188 1.00 43.69 79 PRO A N 1
ATOM 631 C CA . PRO A 1 79 ? -12.231 35.443 6.277 1.00 43.69 79 PRO A CA 1
ATOM 632 C C . PRO A 1 79 ? -11.595 36.733 5.763 1.00 43.69 79 PRO A C 1
ATOM 634 O O . PRO A 1 79 ? -10.583 37.198 6.287 1.00 43.69 79 PRO A O 1
ATOM 637 N N . THR A 1 80 ? -12.114 37.255 4.651 1.00 54.88 80 THR A N 1
ATOM 638 C CA . THR A 1 80 ? -11.635 38.529 4.121 1.00 54.88 80 THR A CA 1
ATOM 639 C C . THR A 1 80 ? -11.817 39.579 5.209 1.00 54.88 80 THR A C 1
ATOM 641 O O . THR A 1 80 ? -12.724 39.451 6.035 1.00 54.88 80 THR A O 1
ATOM 644 N N . LEU A 1 81 ? -11.010 40.644 5.206 1.00 50.75 81 LEU A N 1
ATOM 645 C CA . LEU A 1 81 ? -11.191 41.767 6.138 1.00 50.75 81 LEU A CA 1
ATOM 646 C C . LEU A 1 81 ? -12.657 42.229 6.206 1.00 50.75 81 LEU A C 1
ATOM 648 O O . LEU A 1 81 ? -13.152 42.481 7.291 1.00 50.75 81 LEU A O 1
ATOM 652 N N . SER A 1 82 ? -13.394 42.183 5.091 1.00 55.59 82 SER A N 1
ATOM 653 C CA . SER A 1 82 ? -14.834 42.474 5.045 1.00 55.59 82 SER A CA 1
ATOM 654 C C . SER A 1 82 ? -15.709 41.502 5.855 1.00 55.59 82 SER A C 1
ATOM 656 O O . SER A 1 82 ? -16.698 41.910 6.456 1.00 55.59 82 SER A O 1
ATOM 658 N N . THR A 1 83 ? -15.359 40.213 5.875 1.00 52.84 83 THR A N 1
ATOM 659 C CA . THR A 1 83 ? -16.053 39.166 6.642 1.00 52.84 83 THR A CA 1
ATOM 660 C C . THR A 1 83 ? -15.760 39.327 8.137 1.00 52.84 83 THR A C 1
ATOM 662 O O . THR A 1 83 ? -16.669 39.239 8.960 1.00 52.84 83 THR A O 1
ATOM 665 N N . ILE A 1 84 ? -14.514 39.675 8.480 1.00 55.22 84 ILE A N 1
ATOM 666 C CA . ILE A 1 84 ? -14.073 39.988 9.848 1.00 55.22 84 ILE A CA 1
ATOM 667 C C . ILE A 1 84 ? -14.734 41.280 10.356 1.00 55.22 84 ILE A C 1
ATOM 669 O O . ILE A 1 84 ? -15.277 41.298 11.455 1.00 55.22 84 ILE A O 1
ATOM 673 N N . GLU A 1 85 ? -14.774 42.340 9.547 1.00 56.81 85 GLU A N 1
ATOM 674 C CA . GLU A 1 85 ? -15.425 43.618 9.872 1.00 56.81 85 GLU A CA 1
ATOM 675 C C . GLU A 1 85 ? -16.932 43.443 10.101 1.00 56.81 85 GLU A C 1
ATOM 677 O O . GLU A 1 85 ? -17.481 43.988 11.057 1.00 56.81 85 GLU A O 1
ATOM 682 N N . SER A 1 86 ? -17.602 42.624 9.283 1.00 58.03 86 SER A N 1
ATOM 683 C CA . SER A 1 86 ? -19.031 42.327 9.448 1.00 58.03 86 SER A CA 1
ATOM 684 C C . SER A 1 86 ? -19.358 41.490 10.696 1.00 58.03 86 SER A C 1
ATOM 686 O O . SER A 1 86 ? -20.452 41.615 11.249 1.00 58.03 86 SER A O 1
ATOM 688 N N . ALA A 1 87 ? -18.413 40.676 11.177 1.00 52.38 87 ALA A N 1
ATOM 689 C CA . ALA A 1 87 ? -18.540 39.921 12.424 1.00 52.38 87 ALA A CA 1
ATOM 690 C C . ALA A 1 87 ? -18.224 40.791 13.656 1.00 52.38 87 ALA A C 1
ATOM 692 O O . ALA A 1 87 ? -18.969 40.764 14.634 1.00 52.38 87 ALA A O 1
ATOM 693 N N . LEU A 1 88 ? -17.188 41.635 13.576 1.00 52.09 88 LEU A N 1
ATOM 694 C CA . LEU A 1 88 ? -16.794 42.582 14.629 1.00 52.09 88 LEU A CA 1
ATOM 695 C C . LEU A 1 88 ? -17.853 43.662 14.889 1.00 52.09 88 LEU A C 1
ATOM 697 O O . LEU A 1 88 ? -18.032 44.081 16.029 1.00 52.09 88 LEU A O 1
ATOM 701 N N . TYR A 1 89 ? -18.604 44.082 13.867 1.00 55.62 89 TYR A N 1
ATOM 702 C CA . TYR A 1 89 ? -19.731 45.003 14.056 1.00 55.62 89 TYR A CA 1
ATOM 703 C C . TYR A 1 89 ? -20.913 44.382 14.820 1.00 55.62 89 TYR A C 1
ATOM 705 O O . TYR A 1 89 ? -21.739 45.122 15.354 1.00 55.62 89 TYR A O 1
ATOM 713 N N . ASN A 1 90 ? -21.000 43.048 14.891 1.00 51.66 90 ASN A N 1
ATOM 714 C CA . ASN A 1 90 ? -22.115 42.330 15.515 1.00 51.66 90 ASN A CA 1
ATOM 715 C C . ASN A 1 90 ? -21.789 41.727 16.892 1.00 51.66 90 ASN A C 1
ATOM 717 O O . ASN A 1 90 ? -22.706 41.278 17.579 1.00 51.66 90 ASN A O 1
ATOM 721 N N . GLN A 1 91 ? -20.529 41.737 17.330 1.00 43.84 91 GLN A N 1
ATOM 722 C CA . GLN A 1 91 ? -20.123 41.222 18.639 1.00 43.84 91 GLN A CA 1
ATOM 723 C C . GLN A 1 91 ? -19.087 42.138 19.288 1.00 43.84 91 GLN A C 1
ATOM 725 O O . GLN A 1 91 ? -17.893 42.076 19.008 1.00 43.84 91 GLN A O 1
ATOM 730 N N . ALA A 1 92 ? -19.559 42.978 20.206 1.00 44.97 92 ALA A N 1
ATOM 731 C CA . ALA A 1 92 ? -18.707 43.464 21.276 1.00 44.97 92 ALA A CA 1
ATOM 732 C C . ALA A 1 92 ? -18.510 42.330 22.304 1.00 44.97 92 ALA A C 1
ATOM 734 O O . ALA A 1 92 ? -19.502 41.718 22.702 1.00 44.97 92 ALA A O 1
ATOM 735 N N . VAL A 1 93 ? -17.264 42.176 22.790 1.00 38.03 93 VAL A N 1
ATOM 736 C CA . VAL A 1 93 ? -16.798 41.336 23.928 1.00 38.03 93 VAL A CA 1
ATOM 737 C C . VAL A 1 93 ? -16.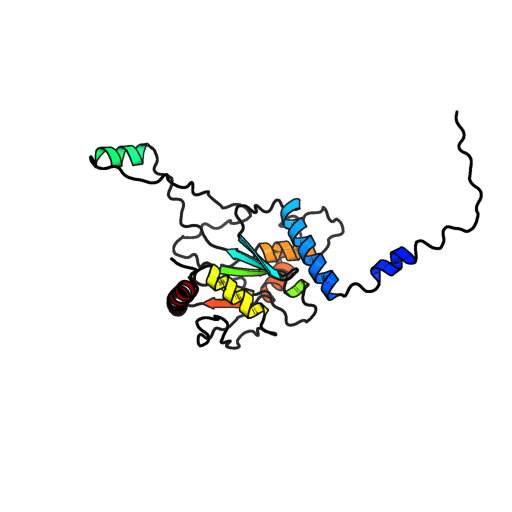554 39.853 23.549 1.00 38.03 93 VAL A C 1
ATOM 739 O O . VAL A 1 93 ? -17.427 39.242 22.953 1.00 38.03 93 VAL A O 1
ATOM 742 N N . ASP A 1 94 ? -15.425 39.172 23.803 1.00 35.25 94 ASP A N 1
ATOM 743 C CA . ASP A 1 94 ? -14.228 39.369 24.647 1.00 35.25 94 ASP A CA 1
ATOM 744 C C . ASP A 1 94 ? -13.007 38.671 23.992 1.00 35.25 94 ASP A C 1
ATOM 746 O O . ASP A 1 94 ? -13.171 37.728 23.216 1.00 35.25 94 ASP A O 1
ATOM 750 N N . PHE A 1 95 ? -11.788 39.108 24.322 1.00 44.12 95 PHE A N 1
ATOM 751 C CA . PHE A 1 95 ? -10.523 38.501 23.875 1.00 44.12 95 PHE A CA 1
ATOM 752 C C . PHE A 1 95 ? -10.202 37.204 24.641 1.00 44.12 95 PHE A C 1
ATOM 754 O O . PHE A 1 95 ? -10.336 37.188 25.862 1.00 44.12 95 PHE A O 1
ATOM 761 N N . ASN A 1 96 ? -9.686 36.172 23.954 1.00 31.22 96 ASN A N 1
ATOM 762 C CA . ASN A 1 96 ? -8.426 35.495 24.313 1.00 31.22 96 ASN A CA 1
ATOM 763 C C . ASN A 1 96 ? -8.025 34.385 23.317 1.00 31.22 96 ASN A C 1
ATOM 765 O O . ASN A 1 96 ? -8.822 33.518 22.980 1.00 31.22 96 ASN A O 1
ATOM 769 N N . ASP A 1 97 ? -6.738 34.444 22.974 1.00 36.38 97 ASP A N 1
ATOM 770 C CA . ASP A 1 97 ? -5.807 33.387 22.565 1.00 36.38 97 ASP A CA 1
ATOM 771 C C . ASP A 1 97 ? -5.878 32.659 21.204 1.00 36.38 97 ASP A C 1
ATOM 773 O O . ASP A 1 97 ? -6.897 32.166 20.737 1.00 36.38 97 ASP A O 1
ATOM 777 N N . GLU A 1 98 ? -4.653 32.551 20.672 1.00 31.97 98 GLU A N 1
ATOM 778 C CA . GLU A 1 98 ? -4.105 31.780 19.548 1.00 31.97 98 GLU A CA 1
ATOM 779 C C . GLU A 1 98 ? -4.218 32.330 18.113 1.00 31.97 98 GLU A C 1
ATOM 781 O O . GLU A 1 98 ? -5.276 32.594 17.548 1.00 31.97 98 GLU A O 1
ATOM 786 N N . ALA A 1 99 ? -3.034 32.503 17.511 1.00 28.80 99 ALA A N 1
ATOM 787 C CA . ALA A 1 99 ? -2.838 32.946 16.139 1.00 28.80 99 ALA A CA 1
ATOM 788 C C . ALA A 1 99 ? -3.316 31.870 15.144 1.00 28.80 99 ALA A C 1
ATOM 790 O O . ALA A 1 99 ? -3.002 30.692 15.332 1.00 28.80 99 ALA A O 1
ATOM 791 N N . PRO A 1 100 ? -4.015 32.243 14.057 1.00 31.33 100 PRO A N 1
ATOM 792 C CA . PRO A 1 100 ? -4.451 31.282 13.057 1.00 31.33 100 PRO A CA 1
ATOM 793 C C . PRO A 1 100 ? -3.234 30.725 12.311 1.00 31.33 100 PRO A C 1
ATOM 795 O O . PRO A 1 100 ? -2.470 31.465 11.692 1.00 31.33 100 PRO A O 1
ATOM 798 N N . ILE A 1 101 ? -3.058 29.407 12.393 1.00 33.31 101 ILE A N 1
ATOM 799 C CA . ILE A 1 101 ? -2.086 28.660 11.599 1.00 33.31 101 ILE A CA 1
ATOM 800 C C . ILE A 1 101 ? -2.532 28.701 10.132 1.00 33.31 101 ILE A C 1
ATOM 802 O O . ILE A 1 101 ? -3.678 28.403 9.797 1.00 33.31 101 ILE A O 1
ATOM 806 N N . ASP A 1 102 ? -1.596 29.115 9.285 1.00 30.47 102 ASP A N 1
ATOM 807 C CA . ASP A 1 102 ? -1.705 29.271 7.837 1.00 30.47 102 ASP A CA 1
ATOM 808 C C . ASP A 1 102 ? -1.955 27.903 7.166 1.00 30.47 102 ASP A C 1
ATOM 810 O O . ASP A 1 102 ? -1.096 27.019 7.200 1.00 30.47 102 ASP A O 1
ATOM 814 N N . ASN A 1 103 ? -3.143 27.698 6.588 1.00 29.30 103 ASN A N 1
ATOM 815 C CA . ASN A 1 103 ? -3.489 26.468 5.869 1.00 29.30 103 ASN A CA 1
ATOM 816 C C . ASN A 1 103 ? -3.225 26.659 4.370 1.00 29.30 103 ASN A C 1
ATOM 818 O O . ASN A 1 103 ? -3.980 27.326 3.663 1.00 29.30 103 ASN A O 1
ATOM 822 N N . PHE A 1 104 ? -2.136 26.059 3.888 1.00 32.19 104 PHE A N 1
ATOM 823 C CA . PHE A 1 104 ? -1.719 26.097 2.487 1.00 32.19 104 PHE A CA 1
ATOM 824 C C . PHE A 1 104 ? -2.623 25.255 1.566 1.00 32.19 104 PHE A C 1
ATOM 826 O O . PHE A 1 104 ? -3.093 24.177 1.927 1.00 32.19 104 PHE A O 1
ATOM 833 N N . HIS A 1 105 ? -2.831 25.754 0.342 1.00 33.34 105 HIS A N 1
ATOM 834 C CA . HIS A 1 105 ? -3.598 25.111 -0.730 1.00 33.34 105 HIS A CA 1
ATOM 835 C C . HIS A 1 105 ? -2.757 24.176 -1.594 1.00 33.34 105 HIS A C 1
ATOM 837 O O . HIS A 1 105 ? -1.744 24.602 -2.148 1.00 33.34 105 HIS A O 1
ATOM 843 N N . PHE A 1 106 ? -3.263 22.961 -1.835 1.00 42.56 106 PHE A N 1
ATOM 844 C CA . PHE 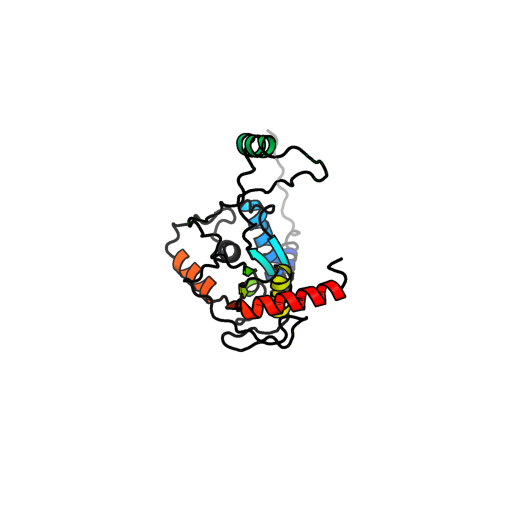A 1 106 ? -2.558 21.943 -2.609 1.00 42.56 106 PHE A CA 1
ATOM 845 C C . PHE A 1 106 ? -3.453 21.280 -3.647 1.00 42.56 106 PHE A C 1
ATOM 847 O O . PHE A 1 106 ? -4.216 20.367 -3.358 1.00 42.56 106 PHE A O 1
ATOM 854 N N . ASN A 1 107 ? -3.344 21.768 -4.881 1.00 37.56 107 ASN A N 1
ATOM 855 C CA . ASN A 1 107 ? -3.721 21.001 -6.056 1.00 37.56 107 ASN A CA 1
ATOM 856 C C . ASN A 1 107 ? -3.009 21.565 -7.281 1.00 37.56 107 ASN A C 1
ATOM 858 O O . ASN A 1 107 ? -3.330 22.670 -7.716 1.00 37.56 107 ASN A O 1
ATOM 862 N N . LYS A 1 108 ? -2.029 20.814 -7.799 1.00 38.91 108 LYS A N 1
ATOM 863 C CA . LYS A 1 108 ? -1.575 20.795 -9.203 1.00 38.91 108 LYS A CA 1
ATOM 864 C C . LYS A 1 108 ? -0.341 19.904 -9.317 1.00 38.91 108 LYS A C 1
ATOM 866 O O . LYS A 1 108 ? 0.781 20.398 -9.349 1.00 38.91 108 LYS A O 1
ATOM 871 N N . ILE A 1 109 ? -0.565 18.598 -9.439 1.00 41.78 109 ILE A N 1
ATOM 872 C CA . ILE A 1 109 ? 0.276 17.834 -10.362 1.00 41.78 109 ILE A CA 1
ATOM 873 C C . ILE A 1 109 ? -0.587 17.323 -11.531 1.00 41.78 109 ILE A C 1
ATOM 875 O O . ILE A 1 109 ? -0.294 17.772 -12.626 1.00 41.78 109 ILE A O 1
ATOM 879 N N . TYR A 1 110 ? -1.740 16.641 -11.371 1.00 41.91 110 TYR A N 1
ATOM 880 C CA . TYR A 1 110 ? -2.633 16.351 -12.534 1.00 41.91 110 TYR A CA 1
ATOM 881 C C . TYR A 1 110 ? -4.150 16.204 -12.247 1.00 41.91 110 TYR A C 1
ATOM 883 O O . TYR A 1 110 ? -4.869 15.566 -13.015 1.00 41.91 110 TYR A O 1
ATOM 891 N N . GLN A 1 111 ? -4.699 16.805 -11.186 1.00 40.62 111 GLN A N 1
ATOM 892 C CA . GLN A 1 111 ? -6.135 16.662 -10.889 1.00 40.62 111 GLN A CA 1
ATOM 893 C C . GLN A 1 111 ? -7.013 17.560 -11.783 1.00 40.62 111 GLN A C 1
ATOM 895 O O . GLN A 1 111 ? -7.186 18.749 -11.526 1.00 40.62 111 GLN A O 1
ATOM 900 N N . THR A 1 112 ? -7.585 16.986 -12.844 1.00 34.47 112 THR A N 1
ATOM 901 C CA . THR A 1 112 ? -8.540 17.642 -13.762 1.00 34.47 112 THR A CA 1
ATOM 902 C C . THR A 1 112 ? -10.010 17.473 -13.365 1.00 34.47 112 THR A C 1
ATOM 904 O O . THR A 1 112 ? -10.888 17.830 -14.149 1.00 34.47 112 THR A O 1
ATOM 907 N N . GLN A 1 113 ? -10.324 16.970 -12.165 1.00 41.19 113 GLN A N 1
ATOM 908 C CA . GLN A 1 113 ? -11.714 16.805 -11.724 1.00 41.19 113 GLN A CA 1
ATOM 909 C C . GLN A 1 113 ? -12.002 17.563 -10.418 1.00 41.19 113 GLN A C 1
ATOM 911 O O . GLN A 1 113 ? -11.273 17.384 -9.443 1.00 41.19 113 GLN A O 1
ATOM 916 N N . PRO A 1 114 ? -13.058 18.400 -10.374 1.00 40.66 114 PRO A N 1
ATOM 917 C CA . PRO A 1 114 ? -13.525 19.012 -9.139 1.00 40.66 114 PRO A CA 1
ATOM 918 C C . PRO A 1 114 ? -14.208 17.935 -8.291 1.00 40.66 114 PRO A C 1
ATOM 920 O O . PRO A 1 114 ? -15.347 17.552 -8.557 1.00 40.66 114 PRO A O 1
ATOM 923 N N . PHE A 1 115 ? -13.507 17.409 -7.288 1.00 46.34 115 PHE A N 1
ATOM 924 C CA . PHE A 1 115 ? -14.127 16.523 -6.311 1.00 46.34 115 PHE A CA 1
ATOM 925 C C . PHE A 1 115 ? -15.129 17.316 -5.463 1.00 46.34 115 PHE A C 1
ATOM 927 O O . PHE A 1 115 ? -14.857 18.428 -5.012 1.00 46.34 115 PHE A O 1
ATOM 934 N N . SER A 1 116 ? -16.317 16.746 -5.263 1.00 45.62 116 SER A N 1
ATOM 935 C CA . SER A 1 116 ? -17.223 17.197 -4.210 1.00 45.62 116 SER A CA 1
ATOM 936 C C . SER A 1 116 ? -16.645 16.727 -2.876 1.00 45.62 116 SER A C 1
ATOM 938 O O . SER A 1 116 ? -16.466 15.521 -2.685 1.00 45.62 116 SER A O 1
ATOM 940 N N . TYR A 1 117 ? -16.361 17.669 -1.974 1.00 50.19 117 TYR A N 1
ATOM 941 C CA . TYR A 1 117 ? -15.765 17.424 -0.653 1.00 50.19 117 TYR A CA 1
ATOM 942 C C . TYR A 1 117 ? -16.490 16.342 0.164 1.00 50.19 117 TYR A C 1
ATOM 944 O O . TYR A 1 117 ? -15.861 15.596 0.907 1.00 50.19 117 TYR A O 1
ATOM 952 N N . ASP A 1 118 ? -17.801 16.182 -0.031 1.00 54.69 118 ASP A N 1
ATOM 953 C CA . ASP A 1 118 ? -18.603 15.178 0.680 1.00 54.69 118 ASP A CA 1
ATOM 954 C C . ASP A 1 118 ? -18.364 13.734 0.198 1.00 54.69 118 ASP A C 1
ATOM 956 O O . ASP A 1 118 ? -18.843 12.778 0.812 1.00 54.69 118 ASP A O 1
ATOM 960 N N . THR A 1 119 ? -17.628 13.548 -0.902 1.00 70.12 119 THR A N 1
ATOM 961 C CA . THR A 1 119 ? -17.447 12.240 -1.557 1.00 70.12 119 THR A CA 1
ATOM 962 C C . THR A 1 119 ? -16.029 11.686 -1.477 1.00 70.12 119 THR A C 1
ATOM 964 O O . THR A 1 119 ? -15.810 10.529 -1.848 1.00 70.12 119 THR A O 1
ATOM 967 N N . PHE A 1 120 ? -15.062 12.466 -0.985 1.00 80.81 120 PHE A N 1
ATOM 968 C CA . PHE A 1 120 ? -13.687 11.997 -0.871 1.00 80.81 120 PHE A CA 1
ATOM 969 C C . PHE A 1 120 ? -13.545 10.978 0.269 1.00 80.81 120 PHE A C 1
ATOM 971 O O . PHE A 1 120 ? -14.020 11.178 1.389 1.00 80.81 120 PHE A O 1
ATOM 978 N N . ILE A 1 121 ? -12.870 9.862 -0.015 1.00 87.56 121 ILE A N 1
ATOM 979 C CA . ILE A 1 121 ? -12.525 8.848 0.983 1.00 87.56 121 ILE A CA 1
ATOM 980 C C . ILE A 1 121 ? -11.000 8.767 1.033 1.00 87.56 121 ILE A C 1
ATOM 982 O O . ILE A 1 121 ? -10.400 8.407 0.015 1.00 87.56 121 ILE A O 1
ATOM 986 N N . PRO A 1 122 ? -10.367 9.058 2.184 1.00 89.62 122 PRO A N 1
ATOM 987 C CA . PRO A 1 122 ? -8.918 9.025 2.291 1.00 89.62 122 PRO A CA 1
ATOM 988 C C . PRO A 1 122 ? -8.396 7.617 2.037 1.00 89.62 122 PRO A C 1
ATOM 990 O O . PRO A 1 122 ? -9.009 6.613 2.427 1.00 89.62 122 PRO A O 1
ATOM 993 N N . PHE A 1 123 ? -7.237 7.546 1.396 1.00 92.94 123 PHE A N 1
ATOM 994 C CA . PHE A 1 123 ? -6.601 6.285 1.067 1.00 92.94 123 PHE A CA 1
ATOM 995 C C . PHE A 1 123 ? -5.086 6.389 1.162 1.00 92.94 123 PHE A C 1
ATOM 997 O O . PHE A 1 123 ? -4.490 7.436 0.932 1.00 92.94 123 PHE A O 1
ATOM 1004 N N . SER A 1 124 ? -4.454 5.269 1.473 1.00 94.06 124 SER A N 1
ATOM 1005 C CA . SER A 1 124 ? -3.005 5.126 1.459 1.00 94.06 124 SER A CA 1
ATOM 1006 C C . SER A 1 124 ? -2.640 3.946 0.583 1.00 94.06 124 SER A C 1
ATOM 1008 O O . SER A 1 124 ? -3.389 2.970 0.510 1.00 94.06 124 SER A O 1
ATOM 1010 N N . TYR A 1 125 ? -1.489 4.004 -0.069 1.00 95.06 125 TYR A N 1
ATOM 1011 C CA . TYR A 1 125 ? -1.025 2.904 -0.898 1.00 95.06 125 TYR A CA 1
ATOM 1012 C C . TYR A 1 125 ? 0.473 2.693 -0.795 1.00 95.06 125 TYR A C 1
ATOM 1014 O O . TYR A 1 125 ? 1.234 3.627 -0.543 1.00 95.06 125 TYR A O 1
ATOM 1022 N N . THR A 1 126 ? 0.897 1.451 -0.998 1.00 94.31 126 THR A N 1
ATOM 1023 C CA . THR A 1 126 ? 2.311 1.114 -1.118 1.00 94.31 126 THR A CA 1
ATOM 1024 C C . THR A 1 126 ? 2.784 1.284 -2.555 1.00 94.31 126 THR A C 1
ATOM 1026 O O . THR A 1 126 ? 2.021 1.077 -3.498 1.00 94.31 126 THR A O 1
ATOM 1029 N N . PHE A 1 127 ? 4.065 1.581 -2.729 1.00 92.94 127 PHE A N 1
ATOM 1030 C CA . PHE A 1 127 ? 4.746 1.429 -4.008 1.00 92.94 127 PHE A CA 1
ATOM 1031 C C . PHE A 1 127 ? 6.174 0.926 -3.808 1.00 92.94 127 PHE A C 1
ATOM 1033 O O . PHE A 1 127 ? 6.785 1.118 -2.752 1.00 92.94 127 PHE A O 1
ATOM 1040 N N . GLY A 1 128 ? 6.692 0.251 -4.834 1.00 90.44 128 GLY A N 1
ATOM 1041 C CA . GLY A 1 128 ? 8.009 -0.387 -4.812 1.00 90.44 128 GLY A CA 1
ATOM 1042 C C . GLY A 1 128 ? 7.996 -1.837 -4.315 1.00 90.44 128 GLY A C 1
ATOM 1043 O O . GLY A 1 128 ? 9.012 -2.520 -4.456 1.00 90.44 128 GLY A O 1
ATOM 1044 N N . VAL A 1 129 ? 6.861 -2.365 -3.829 1.00 90.56 129 VAL A N 1
ATOM 1045 C CA . VAL A 1 129 ? 6.757 -3.749 -3.317 1.00 90.56 129 VAL A CA 1
ATOM 1046 C C . VAL A 1 129 ? 7.098 -4.754 -4.420 1.00 90.56 129 VAL A C 1
ATOM 1048 O O . VAL A 1 129 ? 7.934 -5.635 -4.230 1.00 90.56 129 VAL A O 1
ATOM 1051 N N . ARG A 1 130 ? 6.519 -4.570 -5.612 1.00 87.31 130 ARG A N 1
ATOM 1052 C CA . ARG A 1 130 ? 6.755 -5.434 -6.784 1.00 87.31 130 ARG A CA 1
ATOM 1053 C C . ARG A 1 130 ? 8.179 -5.373 -7.327 1.00 87.31 130 ARG A C 1
ATOM 1055 O O . ARG A 1 130 ? 8.666 -6.327 -7.918 1.00 87.31 130 ARG A O 1
ATOM 1062 N N . PHE A 1 131 ? 8.857 -4.247 -7.137 1.00 84.44 131 PHE A N 1
ATOM 1063 C CA . PHE A 1 131 ? 10.212 -4.059 -7.653 1.00 84.44 131 PHE A CA 1
ATOM 1064 C C . PHE A 1 131 ? 11.272 -4.656 -6.748 1.00 84.44 131 PHE A C 1
ATOM 1066 O O . PHE A 1 131 ? 12.277 -5.189 -7.228 1.00 84.44 131 PHE A O 1
ATOM 1073 N N . THR A 1 132 ? 11.043 -4.540 -5.444 1.00 85.00 132 THR A N 1
ATOM 1074 C CA . THR A 1 132 ? 11.960 -4.992 -4.405 1.00 85.00 132 THR A CA 1
ATOM 1075 C C . THR A 1 132 ? 11.851 -6.483 -4.139 1.00 85.00 132 THR A C 1
ATOM 1077 O O . THR A 1 132 ? 12.863 -7.107 -3.824 1.00 85.00 132 THR A O 1
ATOM 1080 N N . ASN A 1 133 ? 10.669 -7.073 -4.333 1.00 82.38 133 ASN A N 1
ATOM 1081 C CA . ASN A 1 133 ? 10.458 -8.501 -4.164 1.00 82.38 133 ASN A CA 1
ATOM 1082 C C . ASN A 1 133 ? 10.512 -9.249 -5.516 1.00 82.38 133 ASN A C 1
ATOM 1084 O O . ASN A 1 133 ? 9.687 -8.988 -6.388 1.00 82.38 133 ASN A O 1
ATOM 1088 N N . PRO A 1 134 ? 11.461 -10.182 -5.724 1.00 70.50 134 PRO A N 1
ATOM 1089 C CA . PRO A 1 134 ? 11.576 -10.943 -6.968 1.00 70.50 134 PRO A CA 1
ATOM 1090 C C . PRO A 1 134 ? 10.513 -12.041 -7.121 1.00 70.50 134 PRO A C 1
ATOM 1092 O O . PRO A 1 134 ? 10.425 -12.634 -8.196 1.00 70.50 134 PRO A O 1
ATOM 1095 N N . TYR A 1 135 ? 9.741 -12.348 -6.075 1.00 73.88 135 TYR A N 1
ATOM 1096 C CA . TYR A 1 135 ? 8.692 -13.364 -6.127 1.00 73.88 135 TYR A CA 1
ATOM 1097 C C . TYR A 1 135 ? 7.399 -12.780 -6.719 1.00 73.88 135 TYR A C 1
ATOM 1099 O O . TYR A 1 135 ? 6.947 -11.707 -6.310 1.00 73.88 135 TYR A O 1
ATOM 1107 N N . SER A 1 136 ? 6.804 -13.513 -7.667 1.00 63.91 136 SER A N 1
ATOM 1108 C CA . SER A 1 136 ? 5.695 -13.092 -8.544 1.00 63.91 136 SER A CA 1
ATOM 1109 C C . SER A 1 136 ? 4.401 -12.686 -7.841 1.00 63.91 136 SER A C 1
ATOM 1111 O O . SER A 1 136 ? 3.549 -12.064 -8.465 1.00 63.91 136 SER A O 1
ATOM 1113 N N . ASP A 1 137 ? 4.259 -13.013 -6.560 1.00 79.44 137 ASP A N 1
ATOM 1114 C CA . ASP A 1 137 ? 2.984 -12.921 -5.838 1.00 79.44 137 ASP A CA 1
ATOM 1115 C C . ASP A 1 137 ? 2.914 -11.668 -4.949 1.00 79.44 137 ASP A C 1
ATOM 1117 O O . ASP A 1 137 ? 2.099 -11.563 -4.031 1.00 79.44 137 ASP A O 1
ATOM 1121 N N . SER A 1 138 ? 3.828 -10.726 -5.181 1.00 86.19 138 SER A N 1
ATOM 1122 C CA . SER A 1 138 ? 3.893 -9.467 -4.450 1.00 86.19 138 SER A CA 1
ATOM 1123 C C . SER A 1 138 ? 2.999 -8.435 -5.114 1.00 86.19 138 SER A C 1
ATOM 1125 O O . SER A 1 138 ? 3.112 -8.193 -6.311 1.00 86.19 138 SER A O 1
ATOM 1127 N N . HIS A 1 139 ? 2.155 -7.777 -4.329 1.00 91.38 139 HIS A N 1
ATOM 1128 C CA . HIS A 1 139 ? 1.242 -6.753 -4.819 1.00 91.38 139 HIS A CA 1
ATOM 1129 C C . HIS A 1 139 ? 1.501 -5.435 -4.108 1.00 91.38 139 HIS A C 1
ATOM 1131 O O . HIS A 1 139 ? 1.745 -5.406 -2.901 1.00 91.38 139 HIS A O 1
ATOM 1137 N N . ASP A 1 140 ? 1.411 -4.336 -4.852 1.00 93.25 140 ASP A N 1
ATOM 1138 C CA . ASP A 1 140 ? 1.227 -3.040 -4.215 1.00 93.25 140 ASP A CA 1
ATOM 1139 C C . ASP A 1 140 ? -0.217 -2.963 -3.697 1.00 93.25 140 ASP A C 1
ATOM 1141 O O . ASP A 1 140 ? -1.166 -3.360 -4.381 1.00 93.25 140 ASP A O 1
ATOM 1145 N N . LEU A 1 141 ? -0.379 -2.491 -2.466 1.00 95.19 141 LEU A N 1
ATOM 1146 C CA . LEU A 1 141 ? -1.640 -2.499 -1.741 1.00 95.19 141 LEU A CA 1
ATOM 1147 C C . LEU A 1 141 ? -2.188 -1.083 -1.618 1.00 95.19 141 LEU A C 1
ATOM 1149 O O . LEU A 1 141 ? -1.436 -0.146 -1.367 1.00 95.19 141 LEU A O 1
ATOM 1153 N N . ILE A 1 142 ? -3.503 -0.944 -1.723 1.00 95.62 142 ILE A N 1
ATOM 1154 C CA . ILE A 1 142 ? -4.258 0.278 -1.462 1.00 95.62 142 ILE A CA 1
ATOM 1155 C C . ILE A 1 142 ? -5.213 -0.016 -0.307 1.00 95.62 142 ILE A C 1
ATOM 1157 O O . ILE A 1 142 ? -5.942 -1.005 -0.336 1.00 95.62 142 ILE A O 1
ATOM 1161 N N . VAL A 1 143 ? -5.242 0.843 0.704 1.00 95.69 143 VAL A N 1
ATOM 1162 C CA . VAL A 1 143 ? -6.273 0.839 1.745 1.00 95.69 143 VAL A CA 1
ATOM 1163 C C . VAL A 1 143 ? -7.066 2.130 1.646 1.00 95.69 143 VAL A C 1
ATOM 1165 O O . VAL A 1 143 ? -6.490 3.214 1.664 1.00 95.69 143 VAL A O 1
ATOM 1168 N N . ARG A 1 144 ? -8.388 2.018 1.528 1.00 94.25 144 ARG A N 1
ATOM 1169 C CA . ARG A 1 144 ? -9.308 3.152 1.422 1.00 94.25 144 ARG A CA 1
ATOM 1170 C C . ARG A 1 144 ? -10.361 3.056 2.514 1.00 94.25 144 ARG A C 1
ATOM 1172 O O . ARG A 1 144 ? -10.983 2.013 2.686 1.00 94.25 144 ARG A O 1
ATOM 1179 N N . GLY A 1 145 ? -10.578 4.144 3.242 1.00 91.88 145 GLY A N 1
ATOM 1180 C CA . GLY A 1 145 ? -11.604 4.204 4.278 1.00 91.88 145 GLY A CA 1
ATOM 1181 C C . GLY A 1 145 ? -11.423 5.391 5.208 1.00 91.88 145 GLY A C 1
ATOM 1182 O O . GLY A 1 145 ? -10.303 5.861 5.406 1.00 91.88 145 GLY A O 1
ATOM 1183 N N . LYS A 1 146 ? -12.525 5.848 5.809 1.00 91.44 146 LYS A N 1
ATOM 1184 C CA . LYS A 1 146 ? -12.575 6.980 6.750 1.00 91.44 146 LYS A CA 1
ATOM 1185 C C . LYS A 1 146 ? -12.015 6.600 8.127 1.00 91.44 146 LYS A C 1
ATOM 1187 O O . LYS A 1 146 ? -12.726 6.609 9.122 1.00 91.44 146 LYS A O 1
ATOM 1192 N N . ILE A 1 147 ? -10.748 6.203 8.160 1.00 90.31 147 ILE A N 1
ATOM 1193 C CA . ILE A 1 147 ? -9.988 5.911 9.378 1.00 90.31 147 ILE A CA 1
ATOM 1194 C C . ILE A 1 147 ? -8.775 6.844 9.457 1.00 90.31 147 ILE A C 1
ATOM 1196 O O . ILE A 1 147 ? -8.293 7.292 8.413 1.00 90.31 147 ILE A O 1
ATOM 1200 N N . PRO A 1 148 ? -8.238 7.109 10.661 1.00 89.25 148 PRO A N 1
ATOM 1201 C CA . PRO A 1 148 ? -7.039 7.923 10.811 1.00 89.25 148 PRO A CA 1
ATOM 1202 C C . PRO A 1 148 ? -5.869 7.424 9.951 1.00 89.25 148 PRO A C 1
ATOM 1204 O O . PRO A 1 148 ? -5.643 6.220 9.805 1.00 89.25 148 PRO A O 1
ATOM 1207 N N . VAL A 1 149 ? -5.072 8.353 9.423 1.00 86.06 149 VAL A N 1
ATOM 1208 C CA . VAL A 1 149 ? -3.940 8.057 8.524 1.00 86.06 149 VAL A CA 1
ATOM 1209 C C . VAL A 1 149 ? -2.909 7.118 9.169 1.00 86.06 149 VAL A C 1
ATOM 1211 O O . VAL A 1 149 ? -2.361 6.220 8.521 1.00 86.06 149 VAL A O 1
ATOM 1214 N N . TRP A 1 150 ? -2.682 7.260 10.476 1.00 86.75 150 TRP A N 1
ATOM 1215 C CA . TRP A 1 150 ? -1.799 6.361 11.218 1.00 86.75 150 TRP A CA 1
ATOM 1216 C C . TRP A 1 150 ? -2.350 4.923 11.269 1.00 86.75 150 TRP A C 1
ATOM 1218 O O . TRP A 1 150 ? -1.567 3.977 11.175 1.00 86.75 150 TRP A O 1
ATOM 1228 N N . CYS A 1 151 ? -3.678 4.737 11.320 1.00 91.44 151 CYS A N 1
ATOM 1229 C CA . CYS A 1 151 ? -4.311 3.417 11.236 1.00 91.44 151 CYS A CA 1
ATOM 1230 C C . CYS A 1 151 ? -4.083 2.790 9.858 1.00 91.44 151 CYS A C 1
ATOM 1232 O O . CYS A 1 151 ? -3.711 1.621 9.781 1.00 91.44 151 CYS A O 1
ATOM 1234 N N . GLN A 1 152 ? -4.260 3.563 8.777 1.00 91.88 152 GLN A N 1
ATOM 1235 C CA . GLN A 1 152 ? -3.993 3.097 7.407 1.00 91.88 152 GLN A CA 1
ATOM 1236 C C . GLN A 1 152 ? -2.535 2.643 7.250 1.00 91.88 152 GLN A C 1
ATOM 1238 O O . GLN A 1 152 ? -2.245 1.604 6.663 1.00 91.88 152 GLN A O 1
ATOM 1243 N N . THR A 1 153 ? -1.611 3.391 7.844 1.00 90.12 153 THR A N 1
ATOM 1244 C CA . THR A 1 153 ? -0.175 3.099 7.791 1.00 90.12 153 THR 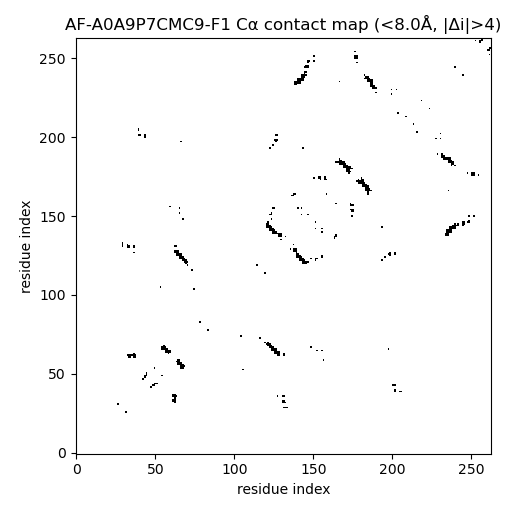A CA 1
ATOM 1245 C C . THR A 1 153 ? 0.195 1.848 8.574 1.00 90.12 153 THR A C 1
ATOM 1247 O O . THR A 1 153 ? 0.930 0.997 8.075 1.00 90.12 153 THR A O 1
ATOM 1250 N N . LEU A 1 154 ? -0.337 1.703 9.789 1.00 90.19 154 LEU A N 1
ATOM 1251 C CA . LEU A 1 154 ? -0.129 0.513 10.607 1.00 90.19 154 LEU A CA 1
ATOM 1252 C C . LEU A 1 154 ? -0.720 -0.733 9.935 1.00 90.19 154 LEU A C 1
ATOM 1254 O O . LEU A 1 154 ? -0.096 -1.795 9.948 1.00 90.19 154 LEU A O 1
ATOM 1258 N N . PHE A 1 155 ? -1.884 -0.586 9.302 1.00 94.50 155 PHE A N 1
ATOM 1259 C CA . PHE A 1 155 ? -2.517 -1.629 8.506 1.00 94.50 155 PHE A CA 1
ATOM 1260 C C . PHE A 1 155 ? -1.614 -2.070 7.345 1.00 94.50 155 PHE A C 1
ATOM 1262 O O . PHE A 1 155 ? -1.293 -3.254 7.241 1.00 94.50 155 PHE A O 1
ATOM 1269 N N . LEU A 1 156 ? -1.119 -1.135 6.524 1.00 93.69 156 LEU A N 1
ATOM 1270 C CA . LEU A 1 156 ? -0.214 -1.444 5.407 1.00 93.69 156 LEU A CA 1
ATOM 1271 C C . LEU A 1 156 ? 1.119 -2.045 5.880 1.00 93.69 156 LEU A C 1
ATOM 1273 O O . LEU A 1 156 ? 1.615 -2.991 5.273 1.00 93.69 156 LEU A O 1
ATOM 1277 N N . SER A 1 157 ? 1.672 -1.557 6.995 1.00 91.19 157 SER A N 1
ATOM 1278 C CA . SER A 1 157 ? 2.872 -2.130 7.621 1.00 91.19 157 SER A CA 1
ATOM 1279 C C . SER A 1 157 ? 2.648 -3.581 8.058 1.00 91.19 157 SER A C 1
ATOM 1281 O O . SER A 1 157 ? 3.515 -4.433 7.863 1.00 91.19 157 SER A O 1
ATOM 1283 N N . THR A 1 158 ? 1.473 -3.883 8.616 1.00 92.06 158 THR A N 1
ATOM 1284 C CA . THR A 1 158 ? 1.100 -5.247 9.012 1.00 92.06 158 THR A CA 1
ATOM 1285 C C . THR A 1 158 ? 0.915 -6.143 7.792 1.00 92.06 158 THR A C 1
ATOM 1287 O O . THR A 1 158 ? 1.449 -7.249 7.780 1.00 92.06 158 THR A O 1
ATOM 1290 N N . CYS A 1 159 ? 0.254 -5.650 6.739 1.00 92.62 159 CYS A N 1
ATOM 1291 C CA . CYS A 1 159 ? 0.112 -6.373 5.474 1.00 92.62 159 CYS A CA 1
ATOM 1292 C C . CYS A 1 159 ? 1.475 -6.713 4.863 1.00 92.62 159 CYS A C 1
ATOM 1294 O O . CYS A 1 159 ? 1.695 -7.844 4.451 1.00 92.62 159 CYS A O 1
ATOM 1296 N N . PHE A 1 160 ? 2.411 -5.760 4.863 1.00 88.81 160 PHE A N 1
ATOM 1297 C CA . PHE A 1 160 ? 3.757 -5.958 4.325 1.00 88.81 160 PHE A CA 1
ATOM 1298 C C . PHE A 1 160 ? 4.562 -7.026 5.083 1.00 88.81 160 PHE A C 1
ATOM 1300 O O . PHE A 1 160 ? 5.409 -7.698 4.502 1.00 88.81 160 PHE A O 1
ATOM 1307 N N . LYS A 1 161 ? 4.308 -7.204 6.385 1.00 87.25 161 LYS A N 1
ATOM 1308 C CA . LYS A 1 161 ? 4.945 -8.255 7.196 1.00 87.25 161 LYS A CA 1
ATOM 1309 C C . LYS A 1 161 ? 4.333 -9.640 6.975 1.00 87.25 161 LYS A C 1
ATOM 1311 O O . LYS A 1 161 ? 4.952 -10.631 7.359 1.00 87.25 161 LYS A O 1
ATOM 1316 N N . GLN A 1 162 ? 3.131 -9.724 6.408 1.00 84.94 162 GLN A N 1
ATOM 1317 C CA . GLN A 1 162 ? 2.511 -10.998 6.063 1.00 84.94 162 GLN A CA 1
ATOM 1318 C C . GLN A 1 162 ? 3.053 -11.491 4.717 1.00 84.94 162 GLN A C 1
ATOM 1320 O O . GLN A 1 162 ? 3.207 -10.729 3.770 1.00 84.94 162 GLN A O 1
ATOM 1325 N N . SER A 1 163 ? 3.374 -12.783 4.640 1.00 68.12 163 SER A N 1
ATOM 1326 C CA . SER A 1 163 ? 4.125 -13.374 3.526 1.00 68.12 163 SER A CA 1
ATOM 1327 C C . SER A 1 163 ? 3.373 -13.404 2.193 1.00 68.12 163 SER A C 1
ATOM 1329 O O . SER A 1 163 ? 4.017 -13.540 1.156 1.00 68.12 163 SER A O 1
ATOM 1331 N N . SER A 1 164 ? 2.041 -13.277 2.190 1.00 83.19 164 SER A N 1
ATOM 1332 C CA . SER A 1 164 ? 1.261 -13.133 0.958 1.00 83.19 164 SER A CA 1
ATOM 1333 C C . SER A 1 164 ? -0.160 -12.635 1.235 1.00 83.19 164 SER A C 1
ATOM 1335 O O . SER A 1 164 ? -0.913 -13.270 1.976 1.00 83.19 164 SER A O 1
ATOM 1337 N N . ILE A 1 165 ? -0.542 -11.519 0.610 1.00 90.81 165 ILE A N 1
ATOM 1338 C CA . ILE A 1 165 ? -1.917 -11.010 0.610 1.00 90.81 165 ILE A CA 1
ATOM 1339 C C . ILE A 1 165 ? -2.583 -11.439 -0.696 1.00 90.81 165 ILE A C 1
ATOM 1341 O O . ILE A 1 165 ? -2.208 -10.979 -1.771 1.00 90.81 165 ILE A O 1
ATOM 1345 N N . GLN A 1 166 ? -3.573 -12.323 -0.589 1.00 91.31 166 GLN A N 1
ATOM 1346 C CA . GLN A 1 166 ? -4.294 -12.879 -1.735 1.00 91.31 166 GLN A CA 1
ATOM 1347 C C . GLN A 1 166 ? -5.629 -12.154 -1.973 1.00 91.31 166 GLN A C 1
ATOM 1349 O O . GLN A 1 166 ? -6.324 -11.832 -0.996 1.00 91.31 166 GLN A O 1
ATOM 1354 N N . PRO A 1 167 ? -6.024 -11.922 -3.240 1.00 93.44 167 PRO A N 1
ATOM 1355 C CA . PRO A 1 167 ? -7.316 -11.336 -3.573 1.00 93.44 167 PRO A CA 1
ATOM 1356 C C . PRO A 1 167 ? -8.464 -12.271 -3.184 1.00 93.44 167 PRO A C 1
ATOM 1358 O O . PRO A 1 167 ? -8.354 -13.491 -3.262 1.00 93.44 167 PRO A O 1
ATOM 1361 N N . HIS A 1 168 ? -9.592 -11.685 -2.789 1.00 94.69 168 HIS A N 1
ATOM 1362 C CA . HIS A 1 168 ? -10.840 -12.369 -2.429 1.00 94.69 168 HIS A CA 1
ATOM 1363 C C . HIS A 1 168 ? -10.753 -13.341 -1.240 1.00 94.69 168 HIS A C 1
ATOM 1365 O O . HIS A 1 168 ? -11.734 -14.017 -0.932 1.00 94.69 168 HIS A O 1
ATOM 1371 N N . VAL A 1 169 ? -9.623 -13.374 -0.533 1.00 94.69 169 VAL A N 1
ATOM 1372 C CA . VAL A 1 169 ? -9.450 -14.132 0.708 1.00 94.69 169 VAL A CA 1
ATOM 1373 C C . VAL A 1 169 ? -9.659 -13.191 1.902 1.00 94.69 169 VAL A C 1
ATOM 1375 O O . VAL A 1 169 ? -9.072 -12.106 1.920 1.00 94.69 169 VAL A O 1
ATOM 1378 N N . PRO A 1 170 ? -10.488 -13.556 2.897 1.00 95.38 170 PRO A N 1
ATOM 1379 C CA . PRO A 1 170 ? -10.602 -12.795 4.136 1.00 95.38 170 PRO A CA 1
ATOM 1380 C C . PRO A 1 170 ? -9.319 -12.881 4.970 1.00 95.38 170 PRO A C 1
ATOM 1382 O O . PRO A 1 170 ? -8.847 -13.974 5.279 1.00 95.38 170 PRO A O 1
ATOM 1385 N N . HIS A 1 171 ? -8.796 -11.730 5.385 1.00 94.88 171 HIS A N 1
ATOM 1386 C CA . HIS A 1 171 ? -7.615 -11.611 6.239 1.00 94.88 171 HIS A CA 1
ATOM 1387 C C . HIS A 1 171 ? -7.997 -10.982 7.578 1.00 94.88 171 HIS A C 1
ATOM 1389 O O . HIS A 1 171 ? -8.680 -9.958 7.615 1.00 94.88 171 HIS A O 1
ATOM 1395 N N . ALA A 1 172 ? -7.551 -11.595 8.672 1.00 95.00 172 ALA A N 1
ATOM 1396 C CA . ALA A 1 172 ? -7.707 -11.097 10.039 1.00 95.00 172 ALA A CA 1
ATOM 1397 C C . ALA A 1 172 ? -6.348 -10.653 10.603 1.00 95.00 172 ALA A C 1
ATOM 1399 O O . ALA A 1 172 ? -5.296 -10.953 10.035 1.00 95.00 172 ALA A O 1
ATOM 1400 N N . GLY A 1 173 ? -6.349 -9.954 11.739 1.00 93.12 173 GLY A N 1
ATOM 1401 C CA . GLY A 1 173 ? -5.105 -9.562 12.410 1.00 93.12 173 GLY A CA 1
ATOM 1402 C C . GLY A 1 173 ? -4.337 -8.421 11.736 1.00 93.12 173 GLY A C 1
ATOM 1403 O O . GLY A 1 173 ? -3.216 -8.137 12.144 1.00 93.12 173 GLY A O 1
ATOM 1404 N N . LEU A 1 174 ? -4.915 -7.762 10.725 1.00 94.62 174 LEU A N 1
ATOM 1405 C CA . LEU A 1 174 ? -4.265 -6.655 10.010 1.00 94.62 174 LEU A CA 1
ATOM 1406 C C . LEU A 1 174 ? -4.295 -5.330 10.780 1.00 94.62 174 LEU A C 1
ATOM 1408 O O . LEU A 1 174 ? -3.454 -4.464 10.552 1.00 94.62 174 LEU A O 1
ATOM 1412 N N . PHE A 1 175 ? -5.225 -5.192 11.725 1.00 93.94 175 PHE A N 1
ATOM 1413 C CA . PHE A 1 175 ? -5.200 -4.148 12.743 1.00 93.94 175 PHE A CA 1
ATOM 1414 C C . PHE A 1 175 ? -4.661 -4.750 14.046 1.00 93.94 175 PHE A C 1
ATOM 1416 O O . PHE A 1 175 ? -5.371 -5.542 14.671 1.00 93.94 175 PHE A O 1
ATOM 1423 N N . PRO A 1 176 ? -3.451 -4.379 14.509 1.00 89.44 176 PRO A N 1
ATOM 1424 C CA . PRO A 1 176 ? -2.869 -4.952 15.727 1.00 89.44 176 PRO A CA 1
ATOM 1425 C C . PRO A 1 176 ? -3.744 -4.771 16.975 1.00 89.44 176 PRO A C 1
ATOM 1427 O O . PRO A 1 176 ? -3.747 -5.615 17.866 1.00 89.44 176 PRO A O 1
ATOM 1430 N N . PHE A 1 177 ? -4.516 -3.685 17.019 1.00 92.00 177 PHE A N 1
ATOM 1431 C CA . PHE A 1 177 ? -5.441 -3.356 18.105 1.00 92.00 177 PHE A CA 1
ATOM 1432 C C . PHE A 1 177 ? -6.855 -3.930 17.920 1.00 92.00 177 PHE A C 1
ATOM 1434 O O . PHE A 1 177 ? -7.654 -3.904 18.852 1.00 92.00 177 PHE A O 1
ATOM 1441 N N . ALA A 1 178 ? -7.180 -4.455 16.737 1.00 94.19 178 ALA A N 1
ATOM 1442 C CA . ALA A 1 178 ? -8.482 -5.036 16.422 1.00 94.19 178 ALA A CA 1
ATOM 1443 C C . ALA A 1 178 ? -8.321 -6.329 15.600 1.00 94.19 178 ALA A C 1
ATOM 1445 O O . ALA A 1 178 ? -8.766 -6.405 14.453 1.00 94.19 178 ALA A O 1
ATOM 1446 N N . PRO A 1 179 ? -7.693 -7.377 16.168 1.00 93.88 179 PRO A N 1
ATOM 1447 C CA . PRO A 1 179 ? -7.279 -8.552 15.402 1.00 93.88 179 PRO A CA 1
ATOM 1448 C C . PRO A 1 179 ? -8.445 -9.390 14.861 1.00 93.88 179 PRO A C 1
ATOM 1450 O O . PRO A 1 179 ? -8.256 -10.190 13.951 1.00 93.88 179 PRO A O 1
ATOM 1453 N N . HIS A 1 180 ? -9.646 -9.206 15.408 1.00 94.69 180 HIS A N 1
ATOM 1454 C CA . HIS A 1 180 ? -10.863 -9.895 14.985 1.00 94.69 180 HIS A CA 1
ATOM 1455 C C . HIS A 1 180 ? -11.532 -9.256 13.759 1.00 94.69 180 HIS A C 1
ATOM 1457 O O . HIS A 1 180 ? -12.404 -9.880 13.156 1.00 94.69 180 HIS A O 1
ATOM 1463 N N . ILE A 1 181 ? -11.159 -8.024 13.392 1.00 95.19 181 ILE A N 1
ATOM 1464 C CA . ILE A 1 181 ? -11.692 -7.376 12.194 1.00 95.19 181 ILE A CA 1
ATOM 1465 C C . ILE A 1 181 ? -11.118 -8.092 10.978 1.00 95.19 181 ILE A C 1
ATOM 1467 O O . ILE A 1 181 ? -9.901 -8.195 10.809 1.00 95.19 181 ILE A O 1
ATOM 1471 N N . THR A 1 182 ? -12.022 -8.590 10.141 1.00 95.94 182 THR A N 1
ATOM 1472 C CA . THR A 1 182 ? -11.683 -9.227 8.874 1.00 95.94 182 THR A CA 1
ATOM 1473 C C . THR A 1 182 ? -11.881 -8.238 7.742 1.00 95.94 182 THR A C 1
ATOM 1475 O O . THR A 1 182 ? -12.852 -7.484 7.710 1.00 95.94 182 THR A O 1
ATOM 1478 N N . VAL A 1 183 ? -10.949 -8.241 6.801 1.00 96.06 183 VAL A N 1
ATOM 1479 C CA . VAL A 1 183 ? -11.031 -7.445 5.577 1.00 96.06 183 VAL A CA 1
ATOM 1480 C C . VAL A 1 183 ? -10.742 -8.332 4.380 1.00 96.06 183 VAL A C 1
ATOM 1482 O O . VAL A 1 183 ? -10.220 -9.437 4.512 1.00 96.06 183 VAL A O 1
ATOM 1485 N N . THR A 1 184 ? -11.107 -7.880 3.189 1.00 96.56 184 THR A N 1
ATOM 1486 C CA . THR A 1 184 ? -10.873 -8.627 1.954 1.00 96.56 184 THR A CA 1
ATOM 1487 C C . THR A 1 184 ? -10.300 -7.691 0.911 1.00 96.56 184 THR A C 1
ATOM 1489 O O . THR A 1 184 ? -10.805 -6.587 0.716 1.00 96.56 184 THR A O 1
ATOM 1492 N N . PHE A 1 185 ? -9.262 -8.158 0.228 1.00 95.94 185 PHE A N 1
ATOM 1493 C CA . PHE A 1 185 ? -8.647 -7.433 -0.872 1.00 95.94 185 PHE A CA 1
ATOM 1494 C C . PHE A 1 185 ? -9.322 -7.801 -2.188 1.00 95.94 185 PHE A C 1
ATOM 1496 O O . PHE A 1 185 ? -9.758 -8.936 -2.385 1.00 95.94 185 PHE A O 1
ATOM 1503 N N . LYS A 1 186 ? -9.398 -6.847 -3.106 1.00 94.19 186 LYS A N 1
ATOM 1504 C CA . LYS A 1 186 ? -9.876 -7.054 -4.473 1.00 94.19 186 LYS A CA 1
ATOM 1505 C C . LYS A 1 186 ? -8.814 -6.551 -5.446 1.00 94.19 186 LYS A C 1
ATOM 1507 O O . LYS A 1 186 ? -8.105 -5.609 -5.096 1.00 94.19 186 LYS A O 1
ATOM 1512 N N . PRO A 1 187 ? -8.706 -7.130 -6.650 1.00 92.88 187 PRO A N 1
ATOM 1513 C CA . PRO A 1 187 ? -7.954 -6.505 -7.727 1.00 92.88 187 PRO A CA 1
ATOM 1514 C C . PRO A 1 187 ? -8.432 -5.069 -7.925 1.00 92.88 187 PRO A C 1
ATOM 1516 O O . PRO A 1 187 ? -9.631 -4.787 -7.844 1.00 92.88 187 PRO A O 1
ATOM 1519 N N . PHE A 1 188 ? -7.491 -4.158 -8.119 1.00 90.50 188 PHE A N 1
ATOM 1520 C CA . PHE A 1 188 ? -7.808 -2.755 -8.288 1.00 90.50 188 PHE A CA 1
ATOM 1521 C C . PHE A 1 188 ? -8.434 -2.501 -9.669 1.00 90.50 188 PHE A C 1
ATOM 1523 O O . PHE A 1 188 ? -7.920 -2.943 -10.695 1.00 90.50 188 PHE A O 1
ATOM 1530 N N . ASP A 1 189 ? -9.570 -1.804 -9.675 1.00 81.94 189 ASP A N 1
ATOM 1531 C CA . ASP A 1 189 ? -10.345 -1.481 -10.874 1.00 81.94 189 ASP A CA 1
ATOM 1532 C C . ASP A 1 189 ? -10.165 0.001 -11.248 1.00 81.94 189 ASP A C 1
ATOM 1534 O O . ASP A 1 189 ? -10.225 0.889 -10.395 1.00 81.94 189 ASP A O 1
ATOM 1538 N N . HIS A 1 190 ? -9.983 0.280 -12.540 1.00 66.50 190 HIS A N 1
ATOM 1539 C CA . HIS A 1 190 ? -9.795 1.618 -13.111 1.00 66.50 190 HIS A CA 1
ATOM 1540 C C . HIS A 1 190 ? -10.965 2.567 -12.884 1.00 66.50 190 HIS A C 1
ATOM 1542 O O . HIS A 1 190 ? -10.800 3.780 -12.998 1.00 66.50 190 HIS A O 1
ATOM 1548 N N . HIS A 1 191 ? -12.144 2.026 -12.589 1.00 64.62 191 HIS A N 1
ATOM 1549 C CA . HIS A 1 191 ? -13.339 2.811 -12.308 1.00 64.62 191 HIS A CA 1
ATOM 1550 C C . HIS A 1 191 ? -13.355 3.411 -10.893 1.00 64.62 191 HIS A C 1
ATOM 1552 O O . HIS A 1 191 ? -14.262 4.171 -10.555 1.00 64.62 191 HIS A O 1
ATOM 1558 N N . LEU A 1 192 ? -12.363 3.090 -10.058 1.00 66.69 192 LEU A N 1
ATOM 1559 C CA . LEU A 1 192 ? -12.240 3.613 -8.703 1.00 66.69 192 LEU A CA 1
ATOM 1560 C C . LEU A 1 192 ? -11.548 4.983 -8.688 1.00 66.69 192 LEU A C 1
ATOM 1562 O O . LEU A 1 192 ? -10.602 5.245 -9.424 1.00 66.69 192 LEU A O 1
ATOM 1566 N N . THR A 1 193 ? -11.990 5.850 -7.778 1.00 71.12 193 THR A N 1
ATOM 1567 C CA . THR A 1 193 ? -11.487 7.226 -7.611 1.00 71.12 193 THR A CA 1
ATOM 1568 C C . THR A 1 193 ? -10.089 7.326 -6.988 1.00 71.12 193 THR A C 1
ATOM 1570 O O . THR A 1 193 ? -9.523 8.414 -6.928 1.00 71.12 193 THR A O 1
ATOM 1573 N N . ALA A 1 194 ? -9.513 6.216 -6.521 1.00 79.56 194 ALA A N 1
ATOM 1574 C CA . ALA A 1 194 ? -8.220 6.195 -5.842 1.00 79.56 194 ALA A CA 1
ATOM 1575 C C . ALA A 1 194 ? -7.074 6.001 -6.844 1.00 79.56 194 ALA A C 1
ATOM 1577 O O . ALA A 1 194 ? -6.700 4.872 -7.132 1.00 79.56 194 ALA A O 1
ATOM 1578 N N . ILE A 1 195 ? -6.510 7.079 -7.392 1.00 85.19 195 ILE A N 1
ATOM 1579 C CA . ILE A 1 195 ? -5.428 6.988 -8.387 1.00 85.19 195 ILE A CA 1
ATOM 1580 C C . ILE A 1 195 ? -4.056 6.971 -7.679 1.00 85.19 195 ILE A C 1
ATOM 1582 O O . ILE A 1 195 ? -3.689 7.966 -7.052 1.00 85.19 195 ILE A O 1
ATOM 1586 N N . PRO A 1 196 ? -3.257 5.889 -7.786 1.00 88.31 196 PRO A N 1
ATOM 1587 C CA . PRO A 1 196 ? -1.942 5.802 -7.151 1.00 88.31 196 PRO A CA 1
ATOM 1588 C C . PRO A 1 196 ? -0.858 6.470 -8.016 1.00 88.31 196 PRO A C 1
ATOM 1590 O O . PRO A 1 196 ? -0.014 5.808 -8.622 1.00 88.31 196 PRO A O 1
ATOM 1593 N N . GLU A 1 197 ? -0.898 7.802 -8.113 1.00 85.69 197 GLU A N 1
ATOM 1594 C CA . GLU A 1 197 ? -0.041 8.590 -9.016 1.00 85.69 197 GLU A CA 1
ATOM 1595 C C . GLU A 1 197 ? 1.461 8.333 -8.821 1.00 85.69 197 GLU A C 1
ATOM 1597 O O . GLU A 1 197 ? 2.190 8.191 -9.805 1.00 85.69 197 GLU A O 1
ATOM 1602 N N . LEU A 1 198 ? 1.931 8.208 -7.573 1.00 86.69 198 LEU A N 1
ATOM 1603 C CA . LEU A 1 198 ? 3.344 7.941 -7.306 1.00 86.69 198 LEU A CA 1
ATOM 1604 C C . LEU A 1 198 ? 3.762 6.541 -7.741 1.00 86.69 198 LEU A C 1
ATOM 1606 O O . LEU A 1 198 ? 4.880 6.390 -8.221 1.00 86.69 198 LEU A O 1
ATOM 1610 N N . THR A 1 199 ? 2.881 5.540 -7.650 1.00 89.81 199 THR A N 1
ATOM 1611 C CA . THR A 1 199 ? 3.162 4.199 -8.184 1.00 89.81 199 THR A CA 1
ATOM 1612 C C . THR A 1 199 ? 3.331 4.255 -9.695 1.00 89.81 199 THR A C 1
ATOM 1614 O O . THR A 1 199 ? 4.288 3.698 -10.224 1.00 89.81 199 THR A O 1
ATOM 1617 N N . LEU A 1 200 ? 2.443 4.971 -10.392 1.00 86.75 200 LEU A N 1
ATOM 1618 C CA . LEU A 1 200 ? 2.519 5.127 -11.845 1.00 86.75 200 LEU A CA 1
ATOM 1619 C C . LEU A 1 200 ? 3.795 5.862 -12.265 1.00 86.75 200 LEU A C 1
ATOM 1621 O O . LEU A 1 200 ? 4.476 5.430 -13.191 1.00 86.75 200 LEU A O 1
ATOM 1625 N N . LEU A 1 201 ? 4.148 6.947 -11.571 1.00 84.00 201 LEU A N 1
ATOM 1626 C CA . LEU A 1 201 ? 5.380 7.688 -11.837 1.00 84.00 201 LEU A CA 1
ATOM 1627 C C . LEU A 1 201 ? 6.628 6.840 -11.552 1.00 84.00 201 LEU A C 1
ATOM 1629 O O . LEU A 1 201 ? 7.575 6.850 -12.339 1.00 84.00 201 LEU A O 1
ATOM 1633 N N . TYR A 1 202 ? 6.619 6.105 -10.440 1.00 87.69 202 TYR A N 1
ATOM 1634 C CA . TYR A 1 202 ? 7.696 5.205 -10.044 1.00 87.69 202 TYR A CA 1
ATOM 1635 C C . TYR A 1 202 ? 7.928 4.122 -11.107 1.00 87.69 202 TYR A C 1
ATOM 1637 O O . TYR A 1 202 ? 9.054 3.931 -11.564 1.00 87.69 202 TYR A O 1
ATOM 1645 N N . GLU A 1 203 ? 6.860 3.451 -11.542 1.00 85.94 203 GLU A N 1
ATOM 1646 C CA . GLU A 1 203 ? 6.881 2.431 -12.597 1.00 85.94 203 GLU A CA 1
ATOM 1647 C C . GLU A 1 203 ? 7.455 2.984 -13.897 1.00 85.94 203 GLU A C 1
ATOM 1649 O O . GLU A 1 203 ? 8.358 2.403 -14.496 1.00 85.94 203 GLU A O 1
ATOM 1654 N N . ARG A 1 204 ? 7.018 4.179 -14.282 1.00 79.50 204 ARG A N 1
ATOM 1655 C CA . ARG A 1 204 ? 7.486 4.832 -15.499 1.00 79.50 204 ARG A CA 1
ATOM 1656 C C . ARG A 1 204 ? 8.990 5.097 -15.497 1.00 79.50 204 ARG A C 1
ATOM 1658 O O . ARG A 1 204 ? 9.652 4.905 -16.509 1.00 79.50 204 ARG A O 1
ATOM 1665 N N . LEU A 1 205 ? 9.542 5.510 -14.357 1.00 78.69 205 LEU A N 1
ATOM 1666 C CA . LEU A 1 205 ? 10.983 5.744 -14.201 1.00 78.69 205 LEU A CA 1
ATOM 1667 C C . LEU A 1 205 ? 11.790 4.453 -14.067 1.00 78.69 205 LEU A C 1
ATOM 1669 O O . LEU A 1 205 ? 12.995 4.447 -14.328 1.00 78.69 205 LEU A O 1
ATOM 1673 N N . SER A 1 206 ? 11.146 3.370 -13.643 1.00 77.69 206 SER A N 1
ATOM 1674 C CA . SER A 1 206 ? 11.788 2.067 -13.521 1.00 77.69 206 SER A CA 1
ATOM 1675 C C . SER A 1 206 ? 12.106 1.431 -14.880 1.00 77.69 206 SER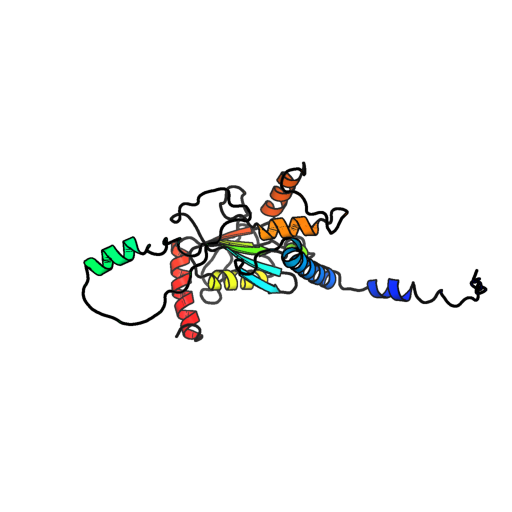 A C 1
ATOM 1677 O O . SER A 1 206 ? 13.067 0.660 -14.955 1.00 77.69 206 SER A O 1
ATOM 1679 N N . MET A 1 207 ? 11.344 1.790 -15.925 1.00 65.75 207 MET A N 1
ATOM 1680 C CA . MET A 1 207 ? 11.379 1.192 -17.265 1.00 65.75 207 MET A CA 1
ATOM 1681 C C . MET A 1 207 ? 12.521 1.666 -18.180 1.00 65.75 207 MET A C 1
ATOM 1683 O O . MET A 1 207 ? 12.516 1.270 -19.334 1.00 65.75 207 MET A O 1
ATOM 1687 N N . GLU A 1 208 ? 13.486 2.458 -17.687 1.00 56.62 208 GLU A N 1
ATOM 1688 C CA . GLU A 1 208 ? 14.701 2.891 -18.418 1.00 56.62 208 GLU A CA 1
ATOM 1689 C C . GLU A 1 208 ? 14.507 3.027 -19.941 1.00 56.62 208 GLU A C 1
ATOM 1691 O O . GLU A 1 208 ? 15.000 2.213 -20.719 1.00 56.62 208 GLU A O 1
ATOM 1696 N N . TYR A 1 209 ? 13.818 4.080 -20.387 1.00 52.69 209 TYR A N 1
ATOM 1697 C CA . TYR A 1 209 ? 14.084 4.567 -21.741 1.00 52.69 209 TYR A CA 1
ATOM 1698 C C . TYR A 1 209 ? 15.561 4.986 -21.826 1.00 52.69 209 TYR A C 1
ATOM 1700 O O . TYR A 1 209 ? 16.127 5.431 -20.824 1.00 52.69 209 TYR A O 1
ATOM 1708 N N . ASP A 1 210 ? 16.168 4.834 -23.009 1.00 47.44 210 ASP A N 1
ATOM 1709 C CA . ASP A 1 210 ? 17.610 4.966 -23.310 1.00 47.44 210 ASP A CA 1
ATOM 1710 C C . ASP A 1 210 ? 18.300 6.262 -22.812 1.00 47.44 210 ASP A C 1
ATOM 1712 O O . ASP A 1 210 ? 19.525 6.377 -22.883 1.00 47.44 210 ASP A O 1
ATOM 1716 N N . ASP A 1 211 ? 17.558 7.235 -22.273 1.00 53.22 211 ASP A N 1
ATOM 1717 C CA . ASP A 1 211 ? 18.091 8.449 -21.661 1.00 53.22 211 ASP A CA 1
ATOM 1718 C C . ASP A 1 211 ? 17.578 8.644 -20.208 1.00 53.22 211 ASP A C 1
ATOM 1720 O O . ASP A 1 211 ? 16.386 8.891 -19.993 1.00 53.22 211 ASP A O 1
ATOM 1724 N N . PRO A 1 212 ? 18.464 8.616 -19.186 1.00 51.25 212 PRO A N 1
ATOM 1725 C CA . PRO A 1 212 ? 18.109 8.817 -17.776 1.00 51.25 212 PRO A CA 1
ATOM 1726 C C . PRO A 1 212 ? 17.600 10.232 -17.445 1.00 51.25 212 PRO A C 1
ATOM 1728 O O . PRO A 1 212 ? 17.094 10.445 -16.333 1.00 51.25 212 PRO A O 1
ATOM 1731 N N . TYR A 1 213 ? 17.730 11.174 -18.382 1.00 52.31 213 TYR A N 1
ATOM 1732 C CA . TYR A 1 213 ? 17.218 12.542 -18.322 1.00 52.31 213 TYR A CA 1
ATOM 1733 C C . TYR A 1 213 ? 15.988 12.756 -19.212 1.00 52.31 213 TYR A C 1
ATOM 1735 O O . TYR A 1 213 ? 15.307 13.774 -19.055 1.00 52.31 213 TYR A O 1
ATOM 1743 N N . SER A 1 214 ? 15.663 11.798 -20.089 1.00 53.06 214 SER A N 1
ATOM 1744 C CA . SER A 1 214 ? 14.414 11.812 -20.840 1.00 53.06 214 SER A CA 1
ATOM 1745 C C . SER A 1 214 ? 13.272 11.518 -19.877 1.00 53.06 214 SER A C 1
ATOM 1747 O O . SER A 1 214 ? 13.093 10.423 -19.343 1.00 53.06 214 SER A O 1
ATOM 1749 N N . LEU A 1 215 ? 12.532 12.571 -19.557 1.00 53.19 215 LEU A N 1
ATOM 1750 C CA . LEU A 1 215 ? 11.311 12.442 -18.796 1.00 53.19 215 LEU A CA 1
ATOM 1751 C C . LEU A 1 215 ? 10.221 12.032 -19.786 1.00 53.19 215 LEU A C 1
ATOM 1753 O O . LEU A 1 215 ? 9.995 12.765 -20.748 1.00 53.19 215 LEU A O 1
ATOM 1757 N N . PRO A 1 216 ? 9.540 10.901 -19.574 1.00 56.03 216 PRO A N 1
ATOM 1758 C CA . PRO A 1 216 ? 8.493 10.480 -20.488 1.00 56.03 216 PRO A CA 1
ATOM 1759 C C . PRO A 1 216 ? 7.367 11.524 -20.438 1.00 56.03 216 PRO A C 1
ATOM 1761 O O . PRO A 1 216 ? 6.830 11.811 -19.362 1.00 56.03 216 PRO A O 1
ATOM 1764 N N . ASN A 1 217 ? 7.093 12.160 -21.582 1.00 56.62 217 ASN A N 1
ATOM 1765 C CA . ASN A 1 217 ? 6.015 13.137 -21.742 1.00 56.62 217 ASN A CA 1
ATOM 1766 C C . ASN A 1 217 ? 4.662 12.418 -21.688 1.00 56.62 217 ASN A C 1
ATOM 1768 O O . ASN A 1 217 ? 4.529 11.273 -22.117 1.00 56.62 217 ASN A O 1
ATOM 1772 N N . ASP A 1 218 ? 3.667 13.064 -21.087 1.00 55.84 218 ASP A N 1
ATOM 1773 C CA . ASP A 1 218 ? 2.519 12.386 -20.475 1.00 55.84 218 ASP A CA 1
ATOM 1774 C C . ASP A 1 218 ? 1.506 11.731 -21.425 1.00 55.84 218 ASP A C 1
ATOM 1776 O O . ASP A 1 218 ? 0.708 10.926 -20.948 1.00 55.84 218 ASP A O 1
ATOM 1780 N N . GLU A 1 219 ? 1.554 11.968 -22.740 1.00 52.94 219 GLU A N 1
ATOM 1781 C CA . GLU A 1 219 ? 0.469 11.524 -23.638 1.00 52.94 219 GLU A CA 1
ATOM 1782 C C . GLU A 1 219 ? 0.902 10.918 -24.987 1.00 52.94 219 GLU A C 1
ATOM 1784 O O . GLU A 1 219 ? 0.072 10.322 -25.669 1.00 52.94 219 GLU A O 1
ATOM 1789 N N . ASP A 1 220 ? 2.186 10.978 -25.355 1.00 53.69 220 ASP A N 1
ATOM 1790 C CA . ASP A 1 220 ? 2.633 10.617 -26.715 1.00 53.69 220 ASP A CA 1
ATOM 1791 C C . ASP A 1 220 ? 3.162 9.174 -26.858 1.00 53.69 220 ASP A C 1
ATOM 1793 O O . ASP A 1 220 ? 3.457 8.714 -27.964 1.00 53.69 220 ASP A O 1
ATOM 1797 N N . GLU A 1 221 ? 3.274 8.422 -25.759 1.00 63.62 221 GLU A N 1
ATOM 1798 C CA . GLU A 1 221 ? 3.639 7.003 -25.813 1.00 63.62 221 GLU A CA 1
ATOM 1799 C C . GLU A 1 221 ? 2.418 6.144 -26.148 1.00 63.62 221 GLU A C 1
ATOM 1801 O O . GLU A 1 221 ? 1.543 5.914 -25.311 1.00 63.62 221 GLU A O 1
ATOM 1806 N N . ILE A 1 222 ? 2.404 5.621 -27.377 1.00 64.19 222 ILE A N 1
ATOM 1807 C CA . ILE A 1 222 ? 1.331 4.804 -27.973 1.00 64.19 222 ILE A CA 1
ATOM 1808 C C . ILE A 1 222 ? 0.854 3.653 -27.057 1.00 64.19 222 ILE A C 1
ATOM 1810 O O . ILE A 1 222 ? -0.312 3.263 -27.121 1.00 64.19 222 ILE A O 1
ATOM 1814 N N . ASP A 1 223 ? 1.712 3.134 -26.171 1.00 73.94 223 ASP A N 1
ATOM 1815 C CA . ASP A 1 223 ? 1.400 2.003 -25.289 1.00 73.94 223 ASP A CA 1
ATOM 1816 C C . ASP A 1 223 ? 1.249 2.351 -23.793 1.00 73.94 223 ASP A C 1
ATOM 1818 O O . ASP A 1 223 ? 0.878 1.476 -23.001 1.00 73.94 223 ASP A O 1
ATOM 1822 N N . TRP A 1 224 ? 1.440 3.612 -23.381 1.00 77.94 224 TRP A N 1
ATOM 1823 C CA . TRP A 1 224 ? 1.327 4.004 -21.967 1.00 77.94 224 TRP A CA 1
ATOM 1824 C C . TRP A 1 224 ? -0.042 3.681 -21.340 1.00 77.94 224 TRP A C 1
ATOM 1826 O O . TRP A 1 224 ? -0.061 3.148 -20.227 1.00 77.94 224 TRP A O 1
ATOM 1836 N N . PRO A 1 225 ? -1.194 3.883 -22.015 1.00 81.69 225 PRO A N 1
ATOM 1837 C CA . PRO A 1 225 ? -2.492 3.509 -21.455 1.00 81.69 225 PRO A CA 1
ATOM 1838 C C . PRO A 1 225 ? -2.602 2.018 -21.110 1.00 81.69 225 PRO A C 1
ATOM 1840 O O . PRO A 1 225 ? -3.127 1.674 -20.053 1.00 81.69 225 PRO A O 1
ATOM 1843 N N . LYS A 1 226 ? -2.061 1.130 -21.957 1.00 83.12 226 LYS A N 1
ATOM 1844 C CA . LYS A 1 226 ? -2.055 -0.322 -21.708 1.00 83.12 226 LYS A CA 1
ATOM 1845 C C . LYS A 1 226 ? -1.122 -0.685 -20.560 1.00 83.12 226 LYS A C 1
ATOM 1847 O O . LYS A 1 226 ? -1.459 -1.532 -19.738 1.00 83.12 226 LYS A O 1
ATOM 1852 N N . HIS A 1 227 ? 0.040 -0.040 -20.485 1.00 82.75 227 HIS A N 1
ATOM 1853 C CA . HIS A 1 227 ? 0.992 -0.278 -19.408 1.00 82.75 227 HIS A CA 1
ATOM 1854 C C . HIS A 1 227 ? 0.445 0.203 -18.056 1.00 82.75 227 HIS A C 1
ATOM 1856 O O . HIS A 1 227 ? 0.448 -0.550 -17.085 1.00 82.75 227 HIS A O 1
ATOM 1862 N N . LYS A 1 228 ? -0.141 1.405 -18.013 1.00 84.44 228 LYS A N 1
ATOM 1863 C CA . LYS A 1 228 ? -0.911 1.903 -16.866 1.00 84.44 228 LYS A CA 1
ATOM 1864 C C . LYS A 1 228 ? -2.000 0.910 -16.462 1.00 84.44 228 LYS A C 1
ATOM 1866 O O . LYS A 1 228 ? -2.172 0.652 -15.270 1.00 84.44 228 LYS A O 1
ATOM 1871 N N . GLN A 1 229 ? -2.691 0.324 -17.445 1.00 86.25 229 GLN A N 1
ATOM 1872 C CA . GLN A 1 229 ? -3.693 -0.708 -17.203 1.00 86.25 229 GLN A CA 1
ATOM 1873 C C . GLN A 1 229 ? -3.099 -1.922 -16.476 1.00 86.25 229 GLN A C 1
ATOM 1875 O O . GLN A 1 229 ? -3.611 -2.350 -15.444 1.00 86.25 229 GLN A O 1
ATOM 1880 N N . ALA A 1 230 ? -1.972 -2.428 -16.979 1.00 86.62 230 ALA A N 1
ATOM 1881 C CA . ALA A 1 230 ? -1.262 -3.566 -16.409 1.00 86.62 230 ALA A CA 1
ATOM 1882 C C . ALA A 1 230 ? -0.708 -3.290 -15.000 1.00 86.62 230 ALA A C 1
ATOM 1884 O O . ALA A 1 230 ? -0.780 -4.168 -14.143 1.00 86.62 230 ALA A O 1
ATOM 1885 N N . ILE A 1 231 ? -0.187 -2.087 -14.730 1.00 87.94 231 ILE A N 1
ATOM 1886 C CA . ILE A 1 231 ? 0.287 -1.703 -13.390 1.00 87.94 231 ILE A CA 1
ATOM 1887 C C . ILE A 1 231 ? -0.863 -1.793 -12.387 1.00 87.94 231 ILE A C 1
ATOM 1889 O O . ILE A 1 231 ? -0.762 -2.490 -11.382 1.00 87.94 231 ILE A O 1
ATOM 1893 N N . MET A 1 232 ? -1.966 -1.101 -12.675 1.00 89.19 232 MET A N 1
ATOM 1894 C CA . MET A 1 232 ? -3.124 -1.026 -11.783 1.00 89.19 232 MET A CA 1
ATOM 1895 C C . MET A 1 232 ? -3.771 -2.406 -11.587 1.00 89.19 232 MET A C 1
ATOM 1897 O O . MET A 1 232 ? -4.120 -2.740 -10.462 1.00 89.19 232 MET A O 1
ATOM 1901 N N . ALA A 1 233 ? -3.847 -3.243 -12.628 1.00 88.69 233 ALA A N 1
ATOM 1902 C CA . ALA A 1 233 ? -4.369 -4.609 -12.520 1.00 88.69 233 ALA A CA 1
ATOM 1903 C C . ALA A 1 233 ? -3.549 -5.515 -11.577 1.00 88.69 233 ALA A C 1
ATOM 1905 O O . ALA A 1 233 ? -4.077 -6.494 -11.054 1.00 88.69 233 ALA A O 1
ATOM 1906 N N . ASN A 1 234 ? -2.274 -5.188 -11.338 1.00 88.88 234 ASN A N 1
ATOM 1907 C CA . ASN A 1 234 ? -1.403 -5.903 -10.402 1.00 88.88 234 ASN A CA 1
ATOM 1908 C C . ASN A 1 234 ? -1.469 -5.361 -8.962 1.00 88.88 234 ASN A C 1
ATOM 1910 O O . ASN A 1 234 ? -0.760 -5.867 -8.088 1.00 88.88 234 ASN A O 1
ATOM 1914 N N . MET A 1 235 ? -2.296 -4.346 -8.702 1.00 92.88 235 MET A N 1
ATOM 1915 C CA . MET A 1 235 ? -2.519 -3.798 -7.366 1.00 92.88 235 MET A CA 1
ATOM 1916 C C . MET A 1 235 ? -3.747 -4.426 -6.711 1.00 92.88 235 MET A C 1
ATOM 1918 O O . MET A 1 235 ? -4.712 -4.812 -7.376 1.00 92.88 235 MET A O 1
ATOM 1922 N N . LEU A 1 236 ? -3.733 -4.474 -5.383 1.00 94.56 236 LEU A N 1
ATOM 1923 C CA . LEU A 1 236 ? -4.873 -4.910 -4.586 1.00 94.56 236 LEU A CA 1
ATOM 1924 C C . LEU A 1 236 ? -5.416 -3.748 -3.763 1.00 94.56 236 LEU A C 1
ATOM 1926 O O . LEU A 1 236 ? -4.653 -3.023 -3.133 1.00 94.56 236 LEU A O 1
ATOM 1930 N N . ILE A 1 237 ? -6.736 -3.603 -3.712 1.00 95.50 237 ILE A N 1
ATOM 1931 C CA . ILE A 1 237 ? -7.422 -2.613 -2.886 1.00 95.50 237 ILE A CA 1
ATOM 1932 C C . ILE A 1 237 ? -8.230 -3.278 -1.773 1.00 95.50 237 ILE A C 1
ATOM 1934 O O . ILE A 1 237 ? -8.936 -4.264 -1.986 1.00 95.50 237 ILE A O 1
ATOM 1938 N N . CYS A 1 238 ? -8.132 -2.708 -0.578 1.00 95.94 238 CYS A N 1
ATOM 1939 C CA . CYS A 1 238 ? -8.967 -2.996 0.573 1.00 95.94 238 CYS A CA 1
ATOM 1940 C C . CYS A 1 238 ? -9.830 -1.770 0.877 1.00 95.94 238 CYS A C 1
ATOM 1942 O O . CYS A 1 238 ? -9.332 -0.744 1.346 1.00 95.94 238 CYS A O 1
ATOM 1944 N N . ASP A 1 239 ? -11.131 -1.905 0.643 1.00 94.94 239 ASP A N 1
ATOM 1945 C CA . ASP A 1 239 ? -12.126 -0.919 1.050 1.00 94.94 239 ASP A CA 1
ATOM 1946 C C . ASP A 1 239 ? -12.618 -1.233 2.459 1.00 94.94 239 ASP A C 1
ATOM 1948 O O . ASP A 1 239 ? -13.130 -2.324 2.713 1.00 94.94 239 ASP A O 1
ATOM 1952 N N . ILE A 1 240 ? -12.484 -0.272 3.368 1.00 95.19 240 ILE A N 1
ATOM 1953 C CA . ILE A 1 240 ? -12.998 -0.355 4.734 1.00 95.19 240 ILE A CA 1
ATOM 1954 C C . ILE A 1 240 ? -14.365 0.341 4.756 1.00 95.19 240 ILE A C 1
ATOM 1956 O O . ILE A 1 240 ? -14.415 1.563 4.592 1.00 95.19 240 ILE A O 1
ATOM 1960 N N . PRO A 1 241 ? -15.472 -0.398 4.960 1.00 94.44 241 PRO A N 1
ATOM 1961 C CA . PRO A 1 241 ? -16.805 0.193 5.044 1.00 94.44 241 PRO A CA 1
ATOM 1962 C C . PRO A 1 241 ? -16.917 1.193 6.198 1.00 94.44 241 PRO A C 1
ATOM 1964 O O . PRO A 1 241 ? -16.302 0.986 7.242 1.00 94.44 241 PRO A O 1
ATOM 1967 N N . ASP A 1 242 ? -17.764 2.217 6.060 1.00 92.50 242 ASP A N 1
ATOM 1968 C CA . ASP A 1 242 ? -17.938 3.276 7.071 1.00 92.50 242 ASP A CA 1
ATOM 1969 C C . ASP A 1 242 ? -18.305 2.730 8.469 1.00 92.50 242 ASP A C 1
ATOM 1971 O O . ASP A 1 242 ? -17.863 3.263 9.487 1.00 92.50 242 ASP A O 1
ATOM 1975 N N . GLU A 1 243 ? -19.073 1.640 8.539 1.00 93.62 243 GL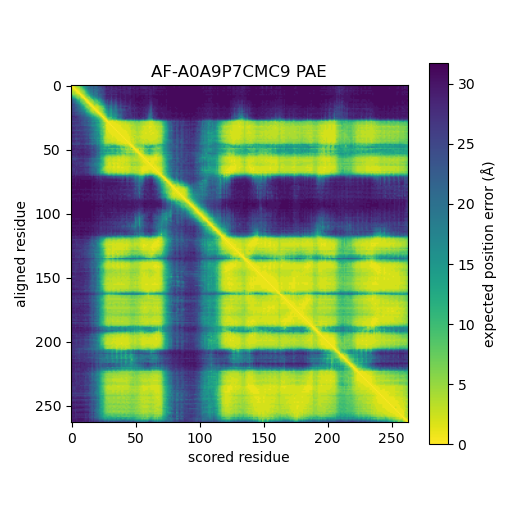U A N 1
ATOM 1976 C CA . GLU A 1 243 ? -19.415 0.968 9.802 1.00 93.62 243 GLU A CA 1
ATOM 1977 C C . GLU A 1 243 ? -18.182 0.360 10.488 1.00 93.62 243 GLU A C 1
ATOM 1979 O O . GLU A 1 243 ? -17.992 0.512 11.696 1.00 93.62 243 GLU A O 1
ATOM 1984 N N . VAL A 1 244 ? -17.309 -0.280 9.704 1.00 95.25 244 VAL A N 1
ATOM 1985 C CA . VAL A 1 244 ? -16.048 -0.861 10.187 1.00 95.25 244 VAL A CA 1
ATOM 1986 C C . VAL A 1 244 ? -15.049 0.245 10.510 1.00 95.25 244 VAL A C 1
ATOM 1988 O O . VAL A 1 244 ? -14.339 0.149 11.505 1.00 95.25 244 VAL A O 1
ATOM 1991 N N . ALA A 1 245 ? -15.017 1.316 9.718 1.00 94.69 245 ALA A N 1
ATOM 1992 C CA . ALA A 1 245 ? -14.132 2.453 9.921 1.00 94.69 245 ALA A CA 1
ATOM 1993 C C . ALA A 1 245 ? -14.357 3.107 11.293 1.00 94.6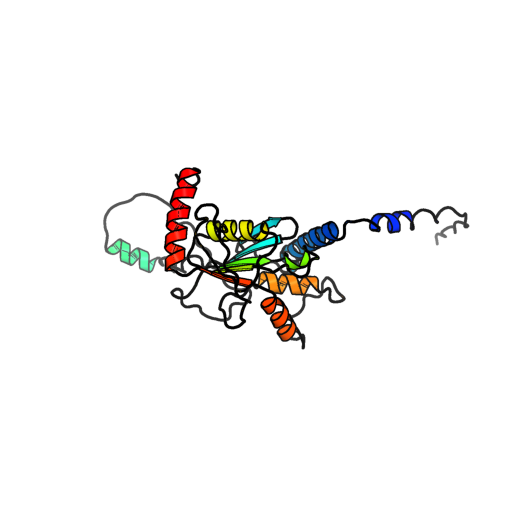9 245 ALA A C 1
ATOM 1995 O O . ALA A 1 245 ? -13.401 3.271 12.047 1.00 94.69 245 ALA A O 1
ATOM 1996 N N . LYS A 1 246 ? -15.619 3.356 11.671 1.00 93.56 246 LYS A N 1
ATOM 1997 C CA . LYS A 1 246 ? -15.980 3.873 13.005 1.00 93.56 246 LYS A CA 1
ATOM 1998 C C . LYS A 1 246 ? -15.535 2.943 14.134 1.00 93.56 246 LYS A C 1
ATOM 2000 O O . LYS A 1 246 ? -15.071 3.399 15.176 1.00 93.56 246 LYS A O 1
ATOM 2005 N N . LEU A 1 247 ? -15.668 1.629 13.940 1.00 94.06 247 LEU A N 1
ATOM 2006 C CA . LEU A 1 247 ? -15.208 0.644 14.920 1.00 94.06 247 LEU A CA 1
ATOM 2007 C C . LEU A 1 247 ? -13.678 0.676 15.066 1.00 94.06 247 LEU A C 1
ATOM 2009 O O . LEU A 1 247 ? -13.172 0.739 16.186 1.00 94.06 247 LEU A O 1
ATOM 2013 N N . VAL A 1 248 ? -12.951 0.667 13.944 1.00 94.06 248 VAL A N 1
ATOM 2014 C CA . VAL A 1 248 ? -11.482 0.751 13.891 1.00 94.06 248 VAL A CA 1
ATOM 2015 C C . VAL A 1 248 ? -10.986 2.041 14.534 1.00 94.06 248 VAL A C 1
ATOM 2017 O O . VAL A 1 248 ? -10.016 2.002 15.282 1.00 94.06 248 VAL A O 1
ATOM 2020 N N . GLU A 1 249 ? -11.645 3.167 14.276 1.00 92.06 249 GLU A N 1
ATOM 2021 C CA . GLU A 1 249 ? -11.311 4.464 14.861 1.00 92.06 249 GLU A CA 1
ATOM 2022 C C . GLU A 1 249 ? -11.450 4.444 16.386 1.00 92.06 249 GLU A C 1
ATOM 2024 O O . GLU A 1 249 ? -10.490 4.756 17.089 1.00 92.06 249 GLU A O 1
ATOM 2029 N N . ASN A 1 250 ? -12.591 3.981 16.907 1.00 91.56 250 ASN A N 1
ATOM 2030 C CA . ASN A 1 250 ? -12.825 3.887 18.349 1.00 91.56 250 ASN A CA 1
ATOM 2031 C C . ASN A 1 250 ? -11.814 2.958 19.039 1.00 91.56 250 ASN A C 1
ATOM 2033 O O . ASN A 1 250 ? -11.217 3.314 20.055 1.00 91.56 250 ASN A O 1
ATOM 2037 N N . MET A 1 251 ? -11.596 1.764 18.480 1.00 93.38 251 MET A N 1
ATOM 2038 C CA . MET A 1 251 ? -10.628 0.806 19.020 1.00 93.38 251 MET A CA 1
ATOM 2039 C C . MET A 1 251 ? -9.191 1.326 18.928 1.00 93.38 251 MET A C 1
ATOM 2041 O O . MET A 1 251 ? -8.406 1.151 19.860 1.00 93.38 251 MET A O 1
ATOM 2045 N N . GLY A 1 252 ? -8.859 1.981 17.817 1.00 90.62 252 GLY A N 1
ATOM 2046 C CA . GLY A 1 252 ? -7.562 2.595 17.582 1.00 90.62 252 GLY A CA 1
AT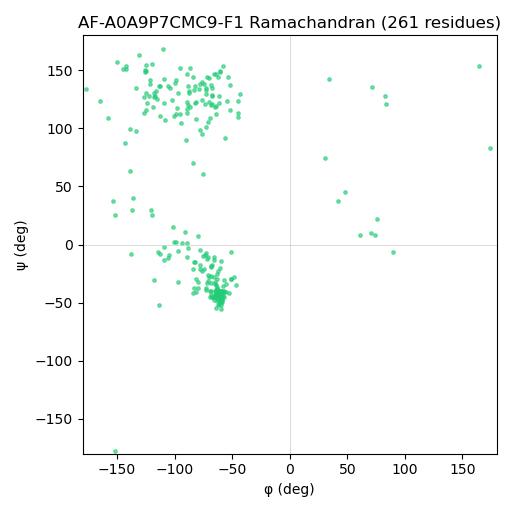OM 2047 C C . GLY A 1 252 ? -7.281 3.728 18.562 1.00 90.62 252 GLY A C 1
ATOM 2048 O O . GLY A 1 252 ? -6.186 3.777 19.113 1.00 90.62 252 GLY A O 1
ATOM 2049 N N . ALA A 1 253 ? -8.264 4.585 18.847 1.00 88.44 253 ALA A N 1
ATOM 2050 C CA . ALA A 1 253 ? -8.141 5.666 19.821 1.00 88.44 253 ALA A CA 1
ATOM 2051 C C . ALA A 1 253 ? -7.891 5.136 21.241 1.00 88.44 253 ALA A C 1
ATOM 2053 O O . ALA A 1 253 ? -6.959 5.587 21.905 1.00 88.44 253 ALA A O 1
ATOM 2054 N N . ILE A 1 254 ? -8.654 4.126 21.682 1.00 90.00 254 ILE A N 1
ATOM 2055 C CA . ILE A 1 254 ? -8.458 3.477 22.992 1.00 90.00 254 ILE A CA 1
ATOM 2056 C C . ILE A 1 254 ? -7.059 2.862 23.084 1.00 90.00 254 ILE A C 1
ATOM 2058 O O . ILE A 1 254 ? -6.355 3.044 24.079 1.00 90.00 254 ILE A O 1
ATOM 2062 N N . TRP A 1 255 ? -6.637 2.145 22.041 1.00 90.94 255 TRP A N 1
ATOM 2063 C CA . TRP A 1 255 ? -5.313 1.539 22.001 1.00 90.94 255 TRP A CA 1
ATOM 2064 C C . TRP A 1 255 ? -4.209 2.599 22.022 1.00 90.94 255 TRP A C 1
ATOM 2066 O O . TRP A 1 255 ? -3.309 2.515 22.852 1.00 90.94 255 TRP A O 1
ATOM 2076 N N . ALA A 1 256 ? -4.292 3.624 21.181 1.00 83.62 256 ALA A N 1
ATOM 2077 C CA . ALA A 1 256 ? -3.290 4.679 21.107 1.00 83.62 256 ALA A CA 1
ATOM 2078 C C . ALA A 1 256 ? -3.190 5.479 22.417 1.00 83.62 256 ALA A C 1
ATOM 2080 O O . ALA A 1 256 ? -2.080 5.748 22.878 1.00 83.62 256 ALA A O 1
ATOM 2081 N N . ALA A 1 257 ? -4.319 5.766 23.073 1.00 84.62 257 ALA A N 1
ATOM 2082 C CA . ALA A 1 257 ? -4.340 6.351 24.413 1.00 84.62 257 ALA A CA 1
ATOM 2083 C C . ALA A 1 257 ? -3.657 5.431 25.441 1.00 84.62 257 ALA A C 1
ATOM 2085 O O . ALA A 1 257 ? -2.830 5.887 26.225 1.00 84.62 257 ALA A O 1
ATOM 2086 N N . SER A 1 258 ? -3.909 4.115 25.391 1.00 87.12 258 SER A N 1
ATOM 2087 C CA . SER A 1 258 ? -3.243 3.143 26.278 1.00 87.12 258 SER A CA 1
ATOM 2088 C C . SER A 1 258 ? -1.724 3.054 26.076 1.00 87.12 258 SER A C 1
ATOM 2090 O O . SER A 1 258 ? -1.006 2.673 26.997 1.00 87.12 258 SER A O 1
ATOM 2092 N N . GLN A 1 259 ? -1.234 3.399 24.881 1.00 83.31 259 GLN A N 1
ATOM 2093 C CA . GLN A 1 259 ? 0.194 3.465 24.557 1.00 83.31 259 GLN A CA 1
ATOM 2094 C C . GLN A 1 259 ? 0.818 4.837 24.873 1.00 83.31 259 GLN A C 1
ATOM 2096 O O . GLN A 1 259 ? 2.022 5.007 24.700 1.00 83.31 259 GLN A O 1
ATOM 2101 N N . GLY A 1 260 ? 0.024 5.815 25.325 1.00 78.00 260 GLY A N 1
ATOM 2102 C CA . GLY A 1 260 ? 0.487 7.176 25.605 1.00 78.00 260 GLY A CA 1
ATOM 2103 C C . GLY A 1 260 ? 0.729 8.029 24.356 1.00 78.00 260 GLY A C 1
ATOM 2104 O O . GLY A 1 260 ? 1.499 8.982 24.415 1.00 78.00 260 GLY A O 1
ATOM 2105 N N . PHE A 1 261 ? 0.110 7.690 23.219 1.00 72.56 261 PHE A N 1
ATOM 2106 C CA . PHE A 1 261 ? 0.188 8.503 21.997 1.00 72.56 261 PHE A CA 1
ATOM 2107 C C . PHE A 1 261 ? -0.823 9.655 21.972 1.00 72.56 261 PHE A C 1
ATOM 2109 O O . PHE A 1 261 ? -0.623 10.619 21.238 1.00 72.56 261 PHE A O 1
ATOM 2116 N N . PHE A 1 262 ? -1.887 9.558 22.772 1.00 63.97 262 PHE A N 1
ATOM 2117 C CA . PHE A 1 262 ? -2.846 10.633 23.006 1.00 63.97 262 PHE A CA 1
ATOM 2118 C C . PHE A 1 262 ? -2.811 11.003 24.490 1.00 63.97 262 PHE A C 1
ATOM 2120 O O . PHE A 1 262 ? -2.915 10.115 25.339 1.00 63.97 262 PHE A O 1
ATOM 2127 N N . PHE A 1 263 ? -2.613 12.293 24.765 1.00 50.88 263 PHE A N 1
ATOM 2128 C CA . PHE A 1 263 ? -2.657 12.897 26.098 1.00 50.88 263 PHE A CA 1
ATOM 2129 C C . PHE A 1 263 ? -3.976 13.639 26.282 1.00 50.88 263 PHE A C 1
ATOM 2131 O O . PHE A 1 263 ? -4.417 14.275 25.297 1.00 50.88 263 PHE A O 1
#

Sequence (263 aa):
MISFPIPNNTNTERKDLSQYLNACMFADPLDYRLQRSENLLMRMICCKKLDTSQMSLMRLSKGVFVHQVWESSSPHSSPTLSTIESALYNQAVDFNDEAPIDNFHFNKIYQTQPFSYDTFIPFSYTFGVRFTNPYSDSHDLIVRGKIPVWCQTLFLSTCFKQSSIQPHVPHAGLFPFAPHITVTFKPFDHHLTAIPELTLLYERLSMEYDDPYSLPNDEDEIDWPKHKQAIMANMLICDIPDEVAKLVENMGAIWAASQGFFF

Solvent-accessible surface area (backbone atoms only — not comparable to full-atom values): 16348 Å² total; per-residue (Å²): 142,82,86,80,85,81,83,80,90,73,99,79,82,87,70,76,57,64,57,65,58,56,71,68,70,75,69,51,72,52,59,51,29,19,52,49,38,44,52,49,52,50,44,42,42,71,73,66,60,52,58,68,93,80,51,50,71,46,76,78,50,79,24,26,34,35,42,54,51,69,80,76,84,68,86,70,72,71,73,46,70,69,55,48,52,60,48,55,78,74,48,85,85,82,93,84,88,82,81,85,79,85,82,82,88,88,86,82,87,82,82,87,68,92,74,59,81,93,70,70,65,36,33,34,32,43,31,41,42,52,64,35,40,90,59,90,73,51,52,30,42,33,44,34,29,74,46,56,69,67,55,53,49,49,30,51,53,42,53,70,72,45,96,67,82,56,67,77,43,80,44,60,49,40,38,89,75,44,43,83,52,67,46,49,29,35,68,38,59,88,89,53,90,81,74,65,60,66,45,55,53,50,54,61,67,69,64,64,63,100,42,97,81,66,71,84,65,96,79,78,55,93,56,50,69,61,50,54,48,55,55,44,56,52,22,33,32,30,76,45,52,69,74,55,17,54,50,51,40,54,43,45,51,55,47,36,39,75,72,65,76,50,132

Radius of gyration: 25.63 Å; Cα contacts (8 Å, |Δi|>4): 275; chains: 1; bounding box: 79×59×56 Å

Organism: NCBI:txid936053

Mean predicted aligned error: 14.77 Å

=== Feature glossary ===
Legend for the data blocks above and below:

— What the protein is —

The amino-acid sequence is the protein's primary structure: the linear order of residues from the N-terminus to the C-terminus, written in one-letter code. Everything else here — the 3D coordinates, the secondary structure, the domain annotations — is ultimately a consequence of this string.

Database cross-references. InterPro integrates a dozen domain/family signature databases into unified entries with residue-range hits. GO terms attach function/process/location labels with evidence codes. CATH codes position the fold in a four-level structural taxonomy. Organism is the NCBI-taxonomy species name.

— Where its atoms are —

The mmCIF block holds the 3D Cartesian coordinates of each backbone atom (N, Cα, C, O) in ångströms. mmCIF is the PDB's canonical archive format — a tagged-loop text representation of the atomic model.

The six renders are orthographic views along the three Cartesian axes in both directions. Representation (cartoon, sticks, or surface) and color scheme (sequence-rainbow or by-chain) vary across proteins so the training set covers all the common visualization conventions.

— Local backbone conformation —

Secondary structure is the local, repeating backbone conformation. DSSP classifies it into eight states by reading the hydrogen-bond network: three helix types (H, G, I), two β types (E, B), two non-regular types (T, S), and unstructured coil (-).

SS3 is a coarse helix/strand/coil call (letters a/b/c) made by the P-SEA algorithm from inter-Cα distances and dihedrals. It is less detailed than DSSP but needs only Cα positions.

Backbone dihedral angles. Every residue except chain termini has a φ (preceding-C → N → Cα → C) and a ψ (N → Cα → C → next-N). They are reported in degrees following the IUPAC sign convention. Secondary structure is essentially a statement about which (φ, ψ) basin each residue occupies.

— Global shape and packing —

The geometric summary reports three shape descriptors. Rg (radius of gyration) measures how spread out the Cα atoms are about their centre of mass; compact globular proteins have small Rg, elongated or unfolded ones large. Cα contacts (<8 Å, |i−j|>4) count long-range residue pairs in spatial proximity — high for tightly packed folds, near zero for rods or random coil. The bounding-box extents give the protein's footprint along x, y, z in Å.

Solvent accessibility: the surface area of each residue that a 1.4 Å water probe can touch, in Å². When only backbone atoms are present the absolute values are lower than full-atom SASA (side chains contribute most of the area) and are flagged as backbone-only.

Plot images: a contact map (which residues are close in 3D, as an N×N binary image), a Ramachandran scatter (backbone torsion angles, revealing secondary-structure composition at a glance), and — for AlphaFold structures — a PAE heatmap (pairwise prediction confidence).

— Structural neighborhood —

Foldseek's 3Di representation compresses backbone geometry into a per-residue letter drawn from a learned twenty-state alphabet. It captures the tertiary interaction pattern around each residue — which residues are packed against it in space, regardless of where they are in sequence.

Structural nearest neighbors (via Foldseek easy-search vs the PDB). Reported per hit: target PDB id, E-value, and alignment TM-score. A TM-score above ~0.5 is the conventional threshold for 'same fold'.

— Confidence and disorder —

pLDDT (predicted Local Distance Difference Test) is AlphaFold's per-residue confidence score, ranging from 0 to 100. Values above 90 indicate high confidence (typically well-packed cores); 70–90 is confident; 50–70 low confidence; below 50 usually means the region is disordered or the prediction is unreliable there. AlphaFold stores pLDDT in the mmCIF B-factor column.

For experimental (PDB) structures, the B-factor (temperature factor) quantifies the positional spread of each atom in the crystal — a combination of thermal vibration and static disorder — in units of Å². High B-factors mark flexible loops or poorly resolved regions; low B-factors mark the rigid, well-ordered core.

Predicted Aligned Error (PAE) is an AlphaFold confidence matrix: entry (i, j) is the expected error in the position of residue j, in ångströms, when the prediction is superimposed on the true structure at residue i. Low PAE within a block of residues means that block is internally rigid and well-predicted; high PAE between two blocks means their relative placement is uncertain even if each block individually is confident.